Protein AF-A0A0I9TMF4-F1 (afdb_monomer)

Structure (mmCIF, N/CA/C/O backbone):
data_AF-A0A0I9TMF4-F1
#
_entry.id   AF-A0A0I9TMF4-F1
#
loop_
_atom_site.group_PDB
_atom_site.id
_atom_site.type_symbol
_atom_site.label_atom_id
_atom_site.label_alt_id
_atom_site.label_comp_id
_atom_site.label_asym_id
_atom_site.label_entity_id
_atom_site.label_seq_id
_atom_site.pdbx_PDB_ins_code
_atom_site.Cartn_x
_atom_site.Cartn_y
_atom_site.Cartn_z
_atom_site.occupancy
_atom_site.B_iso_or_equiv
_atom_site.auth_seq_id
_atom_site.auth_comp_id
_atom_site.auth_asym_id
_atom_site.auth_atom_id
_atom_site.pdbx_PDB_model_num
ATOM 1 N N . MET A 1 1 ? -27.390 5.092 19.739 1.00 63.34 1 MET A N 1
ATOM 2 C CA . MET A 1 1 ? -26.058 5.743 19.793 1.00 63.34 1 MET A CA 1
ATOM 3 C C . MET A 1 1 ? -24.896 4.751 19.693 1.00 63.34 1 MET A C 1
ATOM 5 O O . MET A 1 1 ? -24.137 4.888 18.749 1.00 63.34 1 MET A O 1
ATOM 9 N N . ARG A 1 2 ? -24.764 3.716 20.548 1.00 67.25 2 ARG A N 1
ATOM 10 C CA . ARG A 1 2 ? -23.672 2.713 20.406 1.00 67.25 2 ARG A CA 1
ATOM 11 C C . ARG A 1 2 ? -23.651 1.986 19.054 1.00 67.25 2 ARG A C 1
ATOM 13 O O . ARG A 1 2 ? -22.592 1.826 18.471 1.00 67.25 2 ARG A O 1
ATOM 20 N N . GLN A 1 3 ? -24.816 1.581 18.551 1.00 70.31 3 GLN A N 1
ATOM 21 C CA . GLN A 1 3 ? -24.927 0.809 17.306 1.00 70.31 3 GLN A CA 1
ATOM 22 C C . GLN A 1 3 ? -24.521 1.624 16.065 1.00 70.31 3 GLN A C 1
ATOM 24 O O . GLN A 1 3 ? -23.790 1.122 15.224 1.00 70.31 3 GLN A O 1
ATOM 29 N N . ALA A 1 4 ? -24.894 2.909 16.017 1.00 73.56 4 ALA A N 1
ATOM 30 C CA . ALA A 1 4 ? -24.447 3.839 14.976 1.00 73.56 4 ALA A CA 1
ATOM 31 C C . ALA A 1 4 ? -22.924 4.071 15.013 1.00 73.56 4 ALA A C 1
ATOM 33 O O . ALA A 1 4 ? -22.285 4.177 13.974 1.00 73.56 4 ALA A O 1
ATOM 34 N N . ARG A 1 5 ? -22.316 4.088 16.208 1.00 72.38 5 ARG A N 1
ATOM 35 C CA . ARG A 1 5 ? -20.859 4.212 16.352 1.00 72.38 5 ARG A CA 1
ATOM 36 C C . ARG A 1 5 ? -20.123 2.951 15.907 1.00 72.38 5 ARG A C 1
ATOM 38 O O . ARG A 1 5 ? -19.142 3.055 15.186 1.00 72.38 5 ARG A O 1
ATOM 45 N N . ALA A 1 6 ? -20.617 1.774 16.291 1.00 72.25 6 ALA A N 1
ATOM 46 C CA . ALA A 1 6 ? -20.061 0.501 15.838 1.00 72.25 6 ALA A CA 1
ATOM 47 C C . ALA A 1 6 ? -20.114 0.371 14.304 1.00 72.25 6 ALA A C 1
ATOM 49 O O . ALA A 1 6 ? -19.166 -0.116 13.697 1.00 72.25 6 ALA A O 1
ATOM 50 N N . GLN A 1 7 ? -21.188 0.866 13.677 1.00 75.06 7 GLN A N 1
ATOM 51 C CA . GLN A 1 7 ? -21.296 0.965 12.219 1.00 75.06 7 GLN A CA 1
ATOM 52 C C . GLN A 1 7 ? -20.276 1.943 11.620 1.00 75.06 7 GLN A C 1
ATOM 54 O O . GLN A 1 7 ? -19.648 1.602 10.624 1.00 75.06 7 GLN A O 1
ATOM 59 N N . GLY A 1 8 ? -20.062 3.109 12.242 1.00 75.88 8 GLY A N 1
ATOM 60 C CA . GLY A 1 8 ? -19.010 4.050 11.835 1.00 75.88 8 GLY A CA 1
ATOM 61 C C . GLY A 1 8 ? -17.612 3.423 11.884 1.00 75.88 8 GLY A C 1
ATOM 62 O O . GLY A 1 8 ? -16.880 3.462 10.901 1.00 75.88 8 GLY A O 1
ATOM 63 N N . PHE A 1 9 ? -17.274 2.732 12.977 1.00 78.31 9 PHE A N 1
ATOM 64 C CA . PHE A 1 9 ? -15.995 2.021 13.097 1.00 78.31 9 PHE A CA 1
ATOM 65 C C . PHE A 1 9 ? -15.810 0.931 12.040 1.00 78.31 9 PHE A C 1
ATOM 67 O O . PHE A 1 9 ? -14.770 0.890 11.391 1.00 78.31 9 PHE A O 1
ATOM 74 N N . ALA A 1 10 ? -16.818 0.081 11.830 1.00 81.44 10 ALA A N 1
ATOM 75 C CA . ALA A 1 10 ? -16.760 -0.950 10.795 1.00 81.44 10 ALA A CA 1
ATOM 76 C C . ALA A 1 10 ? -16.607 -0.347 9.385 1.00 81.44 10 ALA A C 1
ATOM 78 O O . ALA A 1 10 ? -15.854 -0.878 8.569 1.00 81.44 10 ALA A O 1
ATOM 79 N N . GLY A 1 11 ? -17.277 0.779 9.117 1.00 85.62 11 GLY A N 1
ATOM 80 C CA . GLY A 1 11 ? -17.119 1.538 7.877 1.00 85.62 11 GLY A CA 1
ATOM 81 C C . GLY A 1 11 ? -15.692 2.052 7.687 1.00 85.62 11 GLY A C 1
ATOM 82 O O . GLY A 1 11 ? -15.105 1.837 6.630 1.00 85.62 11 GLY A O 1
ATOM 83 N N . MET A 1 12 ? -15.098 2.635 8.730 1.00 88.75 12 MET A N 1
ATOM 84 C CA . MET A 1 12 ? -13.723 3.140 8.695 1.00 88.75 12 MET A CA 1
ATOM 85 C C . MET A 1 12 ? -12.697 2.020 8.464 1.00 88.75 12 MET A C 1
ATOM 87 O O . MET A 1 12 ? -11.790 2.184 7.652 1.00 88.75 12 MET A O 1
ATOM 91 N N . THR A 1 13 ? -12.851 0.852 9.102 1.00 89.69 13 THR A N 1
ATOM 92 C CA . THR A 1 13 ? -11.989 -0.311 8.819 1.00 89.69 13 THR A CA 1
ATOM 93 C C . THR A 1 13 ? -12.087 -0.723 7.349 1.00 89.69 13 THR A C 1
ATOM 95 O O . THR A 1 13 ? -11.061 -0.940 6.705 1.00 89.69 13 THR A O 1
ATOM 98 N N . ALA A 1 14 ? -13.298 -0.815 6.794 1.00 91.00 14 ALA A N 1
ATOM 99 C CA . ALA A 1 14 ? -13.480 -1.184 5.391 1.00 91.00 14 ALA A CA 1
ATOM 100 C C . ALA A 1 14 ? -12.827 -0.163 4.439 1.00 91.00 14 ALA A C 1
ATOM 102 O O . ALA A 1 14 ? -12.170 -0.562 3.475 1.00 91.00 14 ALA A O 1
ATOM 103 N N . GLN A 1 15 ? -12.944 1.135 4.743 1.00 93.19 15 GLN A N 1
ATOM 104 C CA . GLN A 1 15 ? -12.269 2.205 4.003 1.00 93.19 15 GLN A CA 1
ATOM 105 C C . GLN A 1 15 ? -10.739 2.058 4.068 1.00 93.19 15 GLN A C 1
ATOM 107 O O . GLN A 1 15 ? -10.096 2.088 3.023 1.00 93.19 15 GLN A O 1
ATOM 112 N N . LEU A 1 16 ? -10.150 1.789 5.242 1.00 94.12 16 LEU A N 1
ATOM 113 C CA . LEU A 1 16 ? -8.702 1.549 5.380 1.00 94.12 16 LEU A CA 1
ATOM 114 C C . LEU A 1 16 ? -8.216 0.359 4.550 1.00 94.12 16 LEU A C 1
ATOM 116 O O . LEU A 1 16 ? -7.200 0.443 3.862 1.00 94.12 16 LEU A O 1
ATOM 120 N N . VAL A 1 17 ? -8.927 -0.769 4.617 1.00 94.62 17 VAL A N 1
ATOM 121 C CA . VAL A 1 17 ? -8.581 -1.974 3.847 1.00 94.62 17 VAL A CA 1
ATOM 122 C C . VAL A 1 17 ? -8.607 -1.660 2.354 1.00 94.62 17 VAL A C 1
ATOM 124 O O . VAL A 1 17 ? -7.701 -2.055 1.613 1.00 94.62 17 VAL A O 1
ATOM 127 N N . HIS A 1 18 ? -9.622 -0.920 1.906 1.00 94.94 18 HIS A N 1
ATOM 128 C CA . HIS A 1 18 ? -9.721 -0.488 0.520 1.00 94.94 18 HIS A CA 1
ATOM 129 C C . HIS A 1 18 ? -8.571 0.452 0.130 1.00 94.94 18 HIS A C 1
ATOM 131 O O . HIS A 1 18 ? -7.941 0.245 -0.909 1.00 94.94 18 HIS A O 1
ATOM 137 N N . LEU A 1 19 ? -8.227 1.401 0.998 1.00 95.00 19 LEU A N 1
ATOM 138 C CA . LEU A 1 19 ? -7.154 2.368 0.804 1.00 95.00 19 LEU A CA 1
ATOM 139 C C . LEU A 1 19 ? -5.780 1.703 0.663 1.00 95.00 19 LEU A C 1
ATOM 141 O O . LEU A 1 19 ? -5.055 1.980 -0.294 1.00 95.00 19 LEU A O 1
ATOM 145 N N . ILE A 1 20 ? -5.451 0.746 1.537 1.00 95.25 20 ILE A N 1
ATOM 146 C CA . ILE A 1 20 ? -4.210 -0.043 1.445 1.00 95.25 20 ILE A CA 1
ATOM 147 C C . ILE A 1 20 ? -4.140 -0.786 0.102 1.00 95.25 20 ILE A C 1
ATOM 149 O O . ILE A 1 20 ? -3.095 -0.805 -0.559 1.00 95.25 20 ILE A O 1
ATOM 153 N N . ARG A 1 21 ? -5.254 -1.389 -0.335 1.00 94.62 21 ARG A N 1
ATOM 154 C CA . ARG A 1 21 ? -5.331 -2.121 -1.610 1.00 94.62 21 ARG A CA 1
ATOM 155 C C . ARG A 1 21 ? -5.179 -1.188 -2.817 1.00 94.62 21 ARG A C 1
ATOM 157 O O . ARG A 1 21 ? -4.469 -1.545 -3.763 1.00 94.62 21 ARG A O 1
ATOM 164 N N . LEU A 1 22 ? -5.777 0.002 -2.789 1.00 93.62 22 LEU A N 1
ATOM 165 C CA . LEU A 1 22 ? -5.620 1.013 -3.841 1.00 93.62 22 LEU A CA 1
ATOM 166 C C . LEU A 1 22 ? -4.182 1.536 -3.916 1.00 93.62 22 LEU A C 1
ATOM 168 O O . LEU A 1 22 ? -3.593 1.534 -4.997 1.00 93.62 22 LEU A O 1
ATOM 172 N N . ALA A 1 23 ? -3.573 1.882 -2.780 1.00 93.94 23 ALA A N 1
ATOM 173 C CA . ALA A 1 23 ? -2.180 2.324 -2.728 1.00 93.94 23 ALA A CA 1
ATOM 174 C C . ALA A 1 23 ? -1.218 1.239 -3.253 1.00 93.94 23 ALA A C 1
ATOM 176 O O . ALA A 1 23 ? -0.312 1.522 -4.042 1.00 93.94 23 ALA A O 1
ATOM 177 N N . SER A 1 24 ? -1.458 -0.031 -2.901 1.00 93.75 24 SER A N 1
ATOM 178 C CA . SER A 1 24 ? -0.716 -1.174 -3.453 1.00 93.75 24 SER A CA 1
ATOM 179 C C . SER A 1 24 ? -0.884 -1.291 -4.973 1.00 93.75 24 SER A C 1
ATOM 181 O O . SER A 1 24 ? 0.086 -1.534 -5.691 1.00 93.75 24 SER A O 1
ATOM 183 N N . THR A 1 25 ? -2.097 -1.070 -5.482 1.00 91.75 25 THR A N 1
ATOM 184 C CA . THR A 1 25 ? -2.405 -1.103 -6.920 1.00 91.75 25 THR A CA 1
ATOM 185 C C . THR A 1 25 ? -1.687 0.016 -7.676 1.00 91.75 25 THR A C 1
ATOM 187 O O . THR A 1 25 ? -1.050 -0.250 -8.698 1.00 91.75 25 THR A O 1
ATOM 190 N N . ALA A 1 26 ? -1.684 1.242 -7.145 1.00 91.06 26 ALA A N 1
ATOM 191 C CA . ALA A 1 26 ? -0.926 2.357 -7.711 1.00 91.06 26 ALA A CA 1
ATOM 192 C C . ALA A 1 26 ? 0.576 2.027 -7.806 1.00 91.06 26 ALA A C 1
ATOM 194 O O . ALA A 1 26 ? 1.188 2.180 -8.868 1.00 91.06 26 ALA A O 1
ATOM 195 N N . MET A 1 27 ? 1.160 1.475 -6.736 1.00 92.62 27 MET A N 1
ATOM 196 C CA . MET A 1 27 ? 2.564 1.050 -6.725 1.00 92.62 27 MET A CA 1
ATOM 197 C C . MET A 1 27 ? 2.845 -0.084 -7.724 1.00 92.62 27 MET A C 1
ATOM 199 O O . MET A 1 27 ? 3.894 -0.084 -8.374 1.00 92.62 27 MET A O 1
ATOM 203 N N . ARG A 1 28 ? 1.918 -1.036 -7.902 1.00 91.81 28 ARG A N 1
ATOM 204 C CA . ARG A 1 28 ? 2.023 -2.093 -8.926 1.00 91.81 28 ARG A CA 1
ATOM 205 C C . ARG A 1 28 ? 2.054 -1.512 -10.334 1.00 91.81 28 ARG A C 1
ATOM 207 O O . ARG A 1 28 ? 2.905 -1.920 -11.121 1.00 91.81 28 ARG A O 1
ATOM 214 N N . HIS A 1 29 ? 1.184 -0.553 -10.648 1.00 89.50 29 HIS A N 1
ATOM 215 C CA . HIS A 1 29 ? 1.186 0.098 -11.960 1.00 89.50 29 HIS A CA 1
ATOM 216 C C . HIS A 1 29 ? 2.483 0.872 -12.214 1.00 89.50 29 HIS A C 1
ATOM 218 O O . HIS A 1 29 ? 3.094 0.709 -13.272 1.00 89.50 29 HIS A O 1
ATOM 224 N N . ALA A 1 30 ? 2.952 1.640 -11.229 1.00 89.62 30 ALA A N 1
ATOM 225 C CA . ALA A 1 30 ? 4.220 2.360 -11.318 1.00 89.62 30 ALA A CA 1
ATOM 226 C C . ALA A 1 30 ? 5.414 1.410 -11.515 1.00 89.62 30 ALA A C 1
ATOM 228 O O . ALA A 1 30 ? 6.274 1.626 -12.368 1.00 89.62 30 ALA A O 1
ATOM 229 N N . THR A 1 31 ? 5.432 0.303 -10.775 1.00 90.31 31 THR A N 1
ATOM 230 C CA . THR A 1 31 ? 6.482 -0.715 -10.867 1.00 90.31 31 THR A CA 1
ATOM 231 C C . THR A 1 31 ? 6.443 -1.464 -12.203 1.00 90.31 31 THR A C 1
ATOM 233 O O . THR A 1 31 ? 7.485 -1.729 -12.798 1.00 90.31 31 THR A O 1
ATOM 236 N N . ALA A 1 32 ? 5.257 -1.763 -12.737 1.00 88.56 32 ALA A N 1
ATOM 237 C CA . ALA A 1 32 ? 5.120 -2.338 -14.074 1.00 88.56 32 ALA A CA 1
ATOM 238 C C . ALA A 1 32 ? 5.674 -1.394 -15.151 1.00 88.56 32 ALA A C 1
ATOM 240 O O . ALA A 1 32 ? 6.344 -1.849 -16.079 1.00 88.56 32 ALA A O 1
ATOM 241 N N . ALA A 1 33 ? 5.469 -0.081 -14.997 1.00 86.38 33 ALA A N 1
ATOM 242 C CA . ALA A 1 33 ? 6.033 0.910 -15.906 1.00 86.38 33 ALA A CA 1
ATOM 243 C C . ALA A 1 33 ? 7.570 0.931 -15.899 1.00 86.38 33 ALA A C 1
ATOM 245 O O . ALA A 1 33 ? 8.179 1.249 -16.921 1.00 86.38 33 ALA A O 1
ATOM 246 N N . LEU A 1 34 ? 8.196 0.554 -14.778 1.00 84.06 34 LEU A N 1
ATOM 247 C CA . LEU A 1 34 ? 9.649 0.421 -14.655 1.00 84.06 34 LEU A CA 1
ATOM 248 C C . LEU A 1 34 ? 10.199 -0.804 -15.405 1.00 84.06 34 LEU A C 1
ATOM 250 O O . LEU A 1 34 ? 11.332 -0.765 -15.886 1.00 84.06 34 LEU A O 1
ATOM 254 N N . PHE A 1 35 ? 9.422 -1.888 -15.488 1.00 84.19 35 PHE A N 1
ATOM 255 C CA . PHE A 1 35 ? 9.859 -3.161 -16.073 1.00 84.19 35 PHE A CA 1
ATOM 256 C C . PHE A 1 35 ? 9.505 -3.331 -17.548 1.00 84.19 35 PHE A C 1
ATOM 258 O O . PHE A 1 35 ? 10.221 -4.039 -18.259 1.00 84.19 35 PHE A O 1
ATOM 265 N N . ASN A 1 36 ? 8.418 -2.713 -18.006 1.00 74.75 36 ASN A N 1
ATOM 266 C CA . ASN A 1 36 ? 7.881 -2.950 -19.338 1.00 74.75 36 ASN A CA 1
ATOM 267 C C . ASN A 1 36 ? 8.234 -1.821 -20.311 1.00 74.75 36 ASN A C 1
ATOM 269 O O . ASN A 1 36 ? 8.121 -0.633 -19.999 1.00 74.75 36 ASN A O 1
ATOM 273 N N . ALA A 1 37 ? 8.591 -2.214 -21.537 1.00 64.12 37 ALA A N 1
ATOM 274 C CA . ALA A 1 37 ? 8.731 -1.283 -22.655 1.00 64.12 37 ALA A CA 1
ATOM 275 C C . ALA A 1 37 ? 7.401 -0.561 -22.944 1.00 64.12 3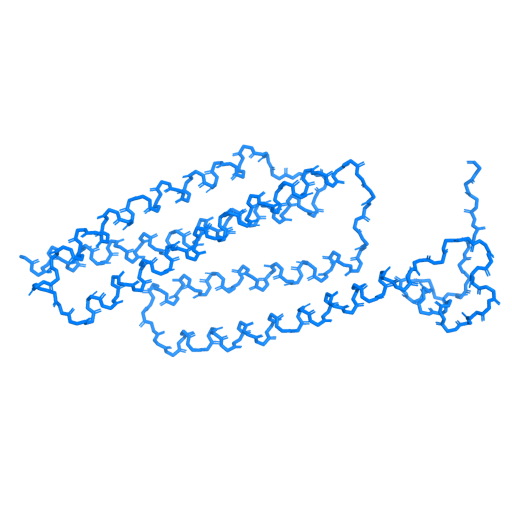7 ALA A C 1
ATOM 277 O O . ALA A 1 37 ? 7.396 0.640 -23.212 1.00 64.12 37 ALA A O 1
ATOM 278 N N . ASP A 1 38 ? 6.278 -1.264 -22.772 1.00 65.88 38 ASP A N 1
ATOM 279 C CA . ASP A 1 38 ? 4.925 -0.719 -22.866 1.00 65.88 38 ASP A CA 1
ATOM 280 C C . ASP A 1 38 ? 4.243 -0.770 -21.483 1.00 65.88 38 ASP A C 1
ATOM 282 O O . ASP A 1 38 ? 3.935 -1.856 -20.982 1.00 65.88 38 ASP A O 1
ATOM 286 N N . PRO A 1 39 ? 4.136 0.362 -20.771 1.00 66.69 39 PRO A N 1
ATOM 287 C CA . PRO A 1 39 ? 3.664 0.402 -19.399 1.00 66.69 39 PRO A CA 1
ATOM 288 C C . PRO A 1 39 ? 2.124 0.437 -19.384 1.00 66.69 39 PRO A C 1
ATOM 290 O O . PRO A 1 39 ? 1.497 0.711 -20.407 1.00 66.69 39 PRO A O 1
ATOM 293 N N . PRO A 1 40 ? 1.472 0.264 -18.223 1.00 65.06 40 PRO A N 1
ATOM 294 C CA . PRO A 1 40 ? 0.099 0.745 -18.087 1.00 65.06 40 PRO A CA 1
ATOM 295 C C . PRO A 1 40 ? 0.015 2.227 -18.497 1.00 65.06 40 PRO A C 1
ATOM 297 O O . PRO A 1 40 ? 0.949 2.997 -18.248 1.00 65.06 40 PRO A O 1
ATOM 300 N N . ALA A 1 41 ? -1.092 2.619 -19.138 1.00 68.31 41 ALA A N 1
ATOM 301 C CA . ALA A 1 41 ? -1.302 3.991 -19.592 1.00 68.31 41 ALA A CA 1
ATOM 302 C C . ALA A 1 41 ? -1.071 4.978 -18.436 1.00 68.31 41 ALA A C 1
ATOM 304 O O . ALA A 1 41 ? -1.493 4.718 -17.309 1.00 68.31 41 ALA A O 1
ATOM 305 N N . ALA A 1 42 ? -0.419 6.114 -18.704 1.00 72.38 42 ALA A N 1
ATOM 306 C CA . ALA A 1 42 ? -0.164 7.139 -17.684 1.00 72.38 42 ALA A CA 1
ATOM 307 C C . ALA A 1 42 ? -1.460 7.572 -16.969 1.00 72.38 42 ALA A C 1
ATOM 309 O O . ALA A 1 42 ? -1.460 7.792 -15.762 1.00 72.38 42 ALA A O 1
ATOM 310 N N . GLU A 1 43 ? -2.574 7.581 -17.702 1.00 77.25 43 GLU A N 1
ATOM 311 C CA . GLU A 1 43 ? -3.930 7.802 -17.192 1.00 77.25 43 GLU A CA 1
ATOM 312 C C . GLU A 1 43 ? -4.334 6.796 -16.103 1.00 77.25 43 GLU A C 1
ATOM 314 O O . GLU A 1 43 ? -4.932 7.189 -15.111 1.00 77.25 43 GLU A O 1
ATOM 319 N N . SER A 1 44 ? -3.948 5.520 -16.220 1.00 81.12 44 SER A N 1
ATOM 320 C CA . SER A 1 44 ? -4.240 4.488 -15.213 1.00 81.12 44 SER A CA 1
ATOM 321 C C . SER A 1 44 ? -3.480 4.713 -13.906 1.00 81.12 44 SER A C 1
ATOM 323 O O . SER A 1 44 ? -3.998 4.394 -12.839 1.00 81.12 44 SER A O 1
ATOM 325 N N . ILE A 1 45 ? -2.255 5.243 -13.974 1.00 80.81 45 ILE A N 1
ATOM 326 C CA . ILE A 1 45 ? -1.455 5.571 -12.784 1.00 80.81 45 ILE A CA 1
ATOM 327 C C . ILE A 1 45 ? -2.049 6.801 -12.092 1.00 80.81 45 ILE A C 1
ATOM 329 O O . ILE A 1 45 ? -2.225 6.792 -10.875 1.00 80.81 45 ILE A O 1
ATOM 333 N N . THR A 1 46 ? -2.402 7.830 -12.868 1.00 84.06 46 THR A N 1
ATOM 334 C CA . THR A 1 46 ? -3.064 9.038 -12.357 1.00 84.06 46 THR A CA 1
ATOM 335 C C . THR A 1 46 ? -4.410 8.710 -11.720 1.00 84.06 46 THR A C 1
ATOM 337 O O . THR A 1 46 ? -4.636 9.089 -10.576 1.00 84.06 46 THR A O 1
ATOM 340 N N . ALA A 1 47 ? -5.260 7.935 -12.398 1.00 87.56 47 ALA A N 1
ATOM 341 C CA . ALA A 1 47 ? -6.566 7.539 -11.878 1.00 87.56 47 ALA A CA 1
ATOM 342 C C . ALA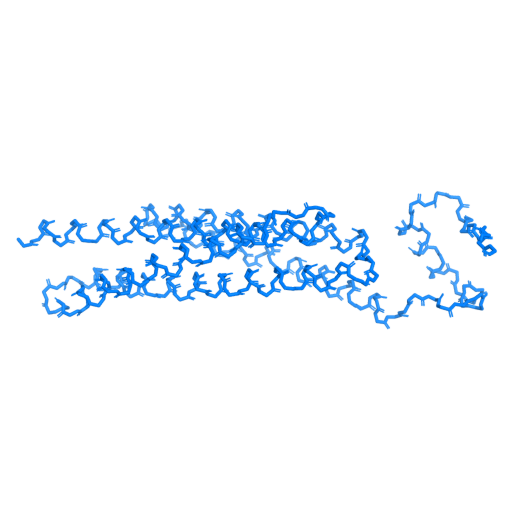 A 1 47 ? -6.451 6.739 -10.571 1.00 87.56 47 ALA A C 1
ATOM 344 O O . ALA A 1 47 ? -7.217 6.965 -9.638 1.00 87.56 47 ALA A O 1
ATOM 345 N N . ALA A 1 48 ? -5.467 5.837 -10.463 1.00 85.94 48 ALA A N 1
ATOM 346 C CA . ALA A 1 48 ? -5.222 5.107 -9.221 1.00 85.94 48 ALA A CA 1
ATOM 347 C C . ALA A 1 48 ? -4.801 6.041 -8.072 1.00 85.94 48 ALA A C 1
ATOM 349 O O . ALA A 1 48 ? -5.224 5.838 -6.938 1.00 85.94 48 ALA A O 1
ATOM 350 N N . TYR A 1 49 ? -3.997 7.071 -8.352 1.00 85.06 49 TYR A N 1
ATOM 351 C CA . TYR A 1 49 ? -3.610 8.067 -7.352 1.00 85.06 49 TYR A CA 1
ATOM 352 C C . TYR A 1 49 ? -4.784 8.954 -6.920 1.00 85.06 49 TYR A C 1
ATOM 354 O O . TYR A 1 49 ? -4.959 9.197 -5.730 1.00 85.06 49 TYR A O 1
ATOM 362 N N . GLU A 1 50 ? -5.601 9.416 -7.865 1.00 90.06 50 GLU A N 1
ATOM 363 C CA . GLU A 1 50 ? -6.801 10.206 -7.566 1.00 90.06 50 GLU A CA 1
ATOM 364 C C . GLU A 1 50 ? -7.794 9.403 -6.723 1.00 90.06 50 GLU A C 1
ATOM 366 O O . GLU A 1 50 ? -8.306 9.917 -5.732 1.00 90.06 50 GLU A O 1
ATOM 371 N N . ALA A 1 51 ? -7.990 8.119 -7.041 1.00 90.50 51 ALA A N 1
ATOM 372 C CA . ALA A 1 51 ? -8.827 7.226 -6.245 1.00 90.50 51 ALA A CA 1
ATOM 373 C C . ALA A 1 51 ? -8.307 7.054 -4.808 1.00 90.50 51 ALA A C 1
ATOM 375 O O . ALA A 1 51 ? -9.104 7.033 -3.873 1.00 90.50 51 ALA A O 1
ATOM 376 N N . VAL A 1 52 ? -6.982 6.962 -4.620 1.00 90.88 52 VAL A N 1
ATOM 377 C CA . VAL A 1 52 ? -6.373 6.990 -3.280 1.00 90.88 52 VAL A CA 1
ATOM 378 C C . VAL A 1 52 ? -6.707 8.313 -2.597 1.00 90.88 52 VAL A C 1
ATOM 380 O O . VAL A 1 52 ? -7.253 8.284 -1.506 1.00 90.88 52 VAL A O 1
ATOM 383 N N . SER A 1 53 ? -6.445 9.457 -3.235 1.00 91.31 53 SER A N 1
ATOM 384 C CA . SER A 1 53 ? -6.676 10.782 -2.639 1.00 91.31 53 SER A CA 1
ATOM 385 C C . SER A 1 53 ? -8.118 10.981 -2.170 1.00 91.31 53 SER A C 1
ATOM 387 O O . SER A 1 53 ? -8.325 11.382 -1.034 1.00 91.31 53 SER A O 1
ATOM 389 N N . VAL A 1 54 ? -9.106 10.647 -3.005 1.00 93.19 54 VAL A N 1
ATOM 390 C CA . VAL A 1 54 ? -10.529 10.807 -2.655 1.00 93.19 54 VAL A CA 1
ATOM 391 C C . VAL A 1 54 ? -10.895 9.967 -1.434 1.00 93.19 54 VAL A C 1
ATOM 393 O O . VAL A 1 54 ? -11.541 10.457 -0.513 1.00 93.19 54 VAL A O 1
ATOM 396 N N . LEU A 1 55 ? -10.462 8.706 -1.399 1.00 93.75 55 LEU A N 1
ATOM 397 C CA . LEU A 1 55 ? -10.782 7.819 -0.283 1.00 93.75 55 LEU A CA 1
ATOM 398 C C . LEU A 1 55 ? -10.115 8.262 1.024 1.00 93.75 55 LEU A C 1
ATOM 400 O O . LEU A 1 55 ? -10.660 8.023 2.101 1.00 93.75 55 LEU A O 1
ATOM 404 N N . ARG A 1 56 ? -8.943 8.894 0.933 1.00 93.94 56 ARG A N 1
ATOM 405 C CA . ARG A 1 56 ? -8.268 9.485 2.089 1.00 93.94 56 ARG A CA 1
ATOM 406 C C . ARG A 1 56 ? -9.041 10.662 2.649 1.00 93.94 56 ARG A C 1
ATOM 408 O O . ARG A 1 56 ? -9.297 10.667 3.845 1.00 93.94 56 ARG A O 1
ATOM 415 N N . ASP A 1 57 ? -9.482 11.586 1.798 1.00 93.75 57 ASP A N 1
ATOM 416 C CA . ASP A 1 57 ? -10.282 12.739 2.229 1.00 93.75 57 ASP A CA 1
ATOM 417 C C . ASP A 1 57 ? -11.539 12.269 2.991 1.00 93.75 57 ASP A C 1
ATOM 419 O O . ASP A 1 57 ? -11.831 12.736 4.092 1.00 93.75 57 ASP A O 1
ATOM 423 N N . GLU A 1 58 ? -12.234 11.252 2.466 1.00 92.56 58 GLU A N 1
ATOM 424 C CA . GLU A 1 58 ? -13.388 10.639 3.139 1.00 92.56 58 GLU A CA 1
ATOM 425 C C . GLU A 1 58 ? -13.031 10.006 4.493 1.00 92.56 58 GLU A C 1
ATOM 427 O O . GLU A 1 58 ? -13.822 10.042 5.443 1.00 92.56 58 GLU A O 1
ATOM 432 N N . LEU A 1 59 ? -11.859 9.379 4.585 1.00 93.62 59 LEU A N 1
ATOM 433 C CA . LEU A 1 59 ? -11.393 8.716 5.793 1.00 93.62 59 LEU A CA 1
ATOM 434 C C . LEU A 1 59 ? -10.948 9.719 6.859 1.00 93.62 59 LEU A C 1
ATOM 436 O O . LEU A 1 59 ? -11.262 9.526 8.035 1.00 93.62 59 LEU A O 1
ATOM 440 N N . GLU A 1 60 ? -10.264 10.788 6.463 1.00 93.50 60 GLU A N 1
ATOM 441 C CA . GLU A 1 60 ? -9.873 11.896 7.332 1.00 93.50 60 GLU A CA 1
ATOM 442 C C . GLU A 1 60 ? -11.107 12.589 7.920 1.00 93.50 60 GLU A C 1
ATOM 444 O O . GLU A 1 60 ? -11.178 12.777 9.140 1.00 93.50 60 GLU A O 1
ATOM 449 N N . ASP A 1 61 ? -12.124 12.867 7.099 1.00 92.38 61 ASP A N 1
ATOM 450 C CA . ASP A 1 61 ? -13.405 13.420 7.549 1.00 92.38 61 ASP A CA 1
ATOM 451 C C . ASP A 1 61 ? -14.095 12.492 8.559 1.00 92.38 61 ASP A C 1
ATOM 453 O O . ASP A 1 61 ? -14.545 12.919 9.632 1.00 92.38 61 ASP A O 1
ATOM 457 N N . HIS A 1 62 ? -14.144 11.190 8.265 1.00 90.62 62 HIS A N 1
ATOM 458 C CA . HIS A 1 62 ? -14.744 10.201 9.157 1.00 90.62 62 HIS A CA 1
ATOM 459 C C . HIS A 1 62 ? -13.974 10.092 10.486 1.00 90.62 62 HIS A C 1
ATOM 461 O O . HIS A 1 62 ? -14.577 10.077 11.568 1.00 90.62 62 HIS A O 1
ATOM 467 N N . ALA A 1 63 ? -12.642 10.076 10.432 1.00 90.88 63 ALA A N 1
ATOM 468 C CA . ALA A 1 63 ? -11.784 10.057 11.609 1.00 90.88 63 ALA A CA 1
ATOM 469 C C . ALA A 1 63 ? -11.965 11.327 12.454 1.00 90.88 63 ALA A C 1
ATOM 471 O O . ALA A 1 63 ? -12.089 11.231 13.678 1.00 90.88 63 ALA A O 1
ATOM 472 N N . ALA A 1 64 ? -12.063 12.504 11.829 1.00 91.06 64 ALA A N 1
ATOM 473 C CA . ALA A 1 64 ? -12.305 13.771 12.515 1.00 91.06 64 ALA A CA 1
ATOM 474 C C . ALA A 1 64 ? -13.630 13.755 13.294 1.00 91.06 64 ALA A C 1
ATOM 476 O O . ALA A 1 64 ? -13.668 14.160 14.462 1.00 91.06 64 ALA A O 1
ATOM 477 N N . VAL A 1 65 ? -14.699 13.213 12.701 1.00 89.56 65 VAL A N 1
ATOM 478 C CA . VAL A 1 65 ? -15.993 13.029 13.379 1.00 89.56 65 VAL A CA 1
ATOM 479 C C . VAL A 1 65 ? -15.853 12.110 14.596 1.00 89.56 65 VAL A C 1
ATOM 481 O O . VAL A 1 65 ? -16.309 12.459 15.690 1.00 89.56 65 VAL A O 1
ATOM 484 N N . LEU A 1 66 ? -15.195 10.955 14.453 1.00 86.00 66 LEU A N 1
ATOM 485 C CA . LEU A 1 66 ? -15.016 10.000 15.554 1.00 86.00 66 LEU A CA 1
ATOM 486 C C . LEU A 1 66 ? -14.152 10.569 16.692 1.00 86.00 66 LEU A C 1
ATOM 488 O O . LEU A 1 66 ? -14.482 10.385 17.868 1.00 86.00 66 LEU A O 1
ATOM 492 N N . LEU A 1 67 ? -13.093 11.314 16.364 1.00 87.38 67 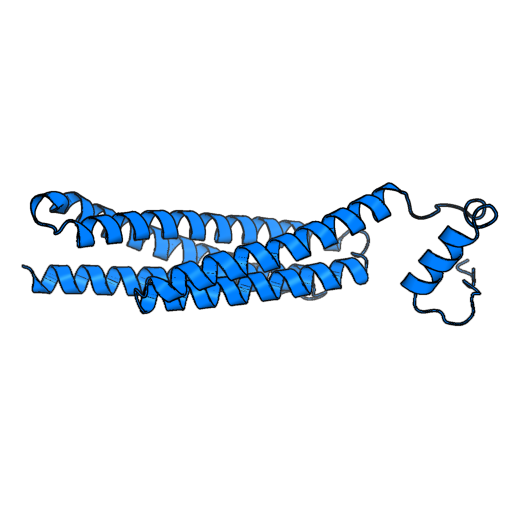LEU A N 1
ATOM 493 C CA . LEU A 1 67 ? -12.237 12.001 17.336 1.00 87.38 67 LEU A CA 1
ATOM 494 C C . LEU A 1 67 ? -12.963 13.156 18.040 1.00 87.38 67 LEU A C 1
ATOM 496 O O . LEU A 1 67 ? -12.750 13.381 19.234 1.00 87.38 67 LEU A O 1
ATOM 500 N N . GLY A 1 68 ? -13.857 13.866 17.349 1.00 86.62 68 GLY A N 1
ATOM 501 C CA . GLY A 1 68 ? -14.716 14.889 17.952 1.00 86.62 68 GLY A CA 1
ATOM 502 C C . GLY A 1 68 ? -15.640 14.321 19.035 1.00 86.62 68 GLY A C 1
ATOM 503 O O . GLY A 1 68 ? -15.910 14.974 20.043 1.00 86.62 68 GLY A O 1
ATOM 504 N N . LEU A 1 69 ? -16.049 13.058 18.888 1.00 84.94 69 LEU A N 1
ATOM 505 C CA . LEU A 1 69 ? -16.895 12.334 19.841 1.00 84.94 69 LEU A CA 1
ATOM 506 C C . LEU A 1 69 ? -16.119 11.677 20.999 1.00 84.94 69 LEU A C 1
ATOM 508 O O . LEU A 1 69 ? -16.723 10.959 21.798 1.00 84.94 69 LEU A O 1
ATOM 512 N N . ARG A 1 70 ? -14.812 11.952 21.149 1.00 72.81 70 ARG A N 1
ATOM 513 C CA . ARG A 1 70 ? -13.891 11.302 22.110 1.00 72.81 70 ARG A CA 1
ATOM 514 C C . ARG A 1 70 ? -14.388 11.171 23.550 1.00 72.81 70 ARG A C 1
ATOM 516 O O . ARG A 1 70 ? -14.051 10.198 24.210 1.00 72.81 70 ARG A O 1
ATOM 523 N N . VAL A 1 71 ? -15.196 12.111 24.047 1.00 73.81 71 VAL A N 1
ATOM 524 C CA . VAL A 1 71 ? -15.736 12.071 25.424 1.00 73.81 71 VAL A CA 1
ATOM 525 C C . VAL A 1 71 ? -16.696 10.886 25.627 1.00 73.81 71 VAL A C 1
ATOM 527 O O . VAL A 1 71 ? -16.919 10.449 26.751 1.00 73.81 71 VAL A O 1
ATOM 530 N N . GLN A 1 72 ? -17.263 10.350 24.544 1.00 70.44 72 GLN A N 1
ATOM 531 C CA . GLN A 1 72 ? -18.255 9.274 24.561 1.00 70.44 72 GLN A CA 1
ATOM 532 C C . GLN A 1 72 ? -17.709 7.925 24.060 1.00 70.44 72 GLN A C 1
ATOM 534 O O . GLN A 1 72 ? -18.481 6.959 23.980 1.00 70.44 72 GLN A O 1
ATOM 539 N N . SER A 1 73 ? -16.427 7.866 23.693 1.00 75.62 73 SER A N 1
ATOM 540 C CA . SER A 1 73 ? -15.778 6.706 23.072 1.00 75.62 73 SER A CA 1
ATOM 541 C C . SER A 1 73 ? -14.977 5.899 24.092 1.00 75.62 73 SER A C 1
ATOM 543 O O . SER A 1 73 ? -14.432 6.442 25.053 1.00 75.62 73 SER A O 1
ATOM 545 N N . GLY A 1 74 ? -14.897 4.584 23.887 1.00 81.81 74 GLY A N 1
ATOM 546 C CA . GLY A 1 74 ? -13.991 3.738 24.668 1.00 81.81 74 GLY A CA 1
ATOM 547 C C . GLY A 1 74 ? -12.519 4.023 24.337 1.00 81.81 74 GLY A C 1
ATOM 548 O O . GLY A 1 74 ? -12.201 4.481 23.243 1.00 81.81 74 GLY A O 1
ATOM 549 N N . VAL A 1 75 ? -11.594 3.700 25.249 1.00 84.25 75 VAL A N 1
ATOM 550 C CA . VAL A 1 75 ? -10.140 3.852 25.005 1.00 84.25 75 VAL A CA 1
ATOM 551 C C . VAL A 1 75 ? -9.696 3.075 23.760 1.00 84.25 75 VAL A C 1
ATOM 553 O O . VAL A 1 75 ? -8.943 3.594 22.943 1.00 84.25 75 VAL A O 1
ATOM 556 N N . LEU A 1 76 ? -10.199 1.849 23.590 1.00 81.75 76 LEU A N 1
ATOM 557 C CA . LEU A 1 76 ? -9.874 1.003 22.440 1.00 81.75 76 LEU A CA 1
ATOM 558 C C . LEU A 1 76 ? -10.376 1.601 21.116 1.00 81.75 76 LEU A C 1
ATOM 560 O O . LEU A 1 76 ? -9.657 1.577 20.124 1.00 81.75 76 LEU A O 1
ATOM 564 N N . GLU A 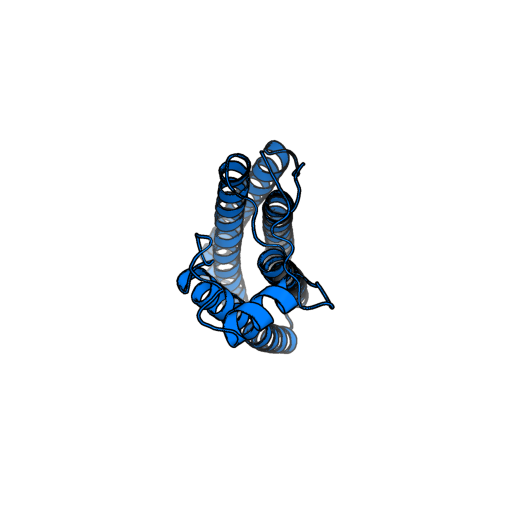1 77 ? -11.582 2.174 21.124 1.00 82.06 77 GLU A N 1
ATOM 565 C CA . GLU A 1 77 ? -12.168 2.875 19.974 1.00 82.06 77 GLU A CA 1
ATOM 566 C C . GLU A 1 77 ? -11.290 4.069 19.564 1.00 82.06 77 GLU A C 1
ATOM 568 O O . GLU A 1 77 ? -10.954 4.220 18.393 1.00 82.06 77 GLU A O 1
ATOM 573 N N . LEU A 1 78 ? -10.838 4.874 20.531 1.00 84.56 78 LEU A N 1
ATOM 574 C CA . LEU A 1 78 ? -9.953 6.011 20.268 1.00 84.56 78 LEU A CA 1
ATOM 575 C C . LEU A 1 78 ? -8.602 5.576 19.680 1.00 84.56 78 LEU A C 1
ATOM 577 O O . LEU A 1 78 ? -8.132 6.172 18.714 1.00 84.56 78 LEU A O 1
ATOM 581 N N . LEU A 1 79 ? -7.985 4.531 20.240 1.00 85.50 79 LEU A N 1
ATOM 582 C CA . LEU A 1 79 ? -6.724 3.992 19.726 1.00 85.50 79 LEU A CA 1
ATOM 583 C C . LEU A 1 79 ? -6.875 3.444 18.302 1.00 85.50 79 LEU A C 1
ATOM 585 O O . LEU A 1 79 ? -5.984 3.652 17.484 1.00 85.50 79 LEU A O 1
ATOM 589 N N . ALA A 1 80 ? -8.001 2.797 17.989 1.00 84.62 80 ALA A N 1
ATOM 590 C CA . ALA A 1 80 ? -8.291 2.313 16.643 1.00 84.62 80 ALA A CA 1
ATOM 591 C C . ALA A 1 80 ? -8.438 3.468 15.637 1.00 84.62 80 ALA A C 1
ATOM 593 O O . ALA A 1 80 ? -7.874 3.398 14.549 1.00 84.62 80 ALA A O 1
ATOM 594 N N . THR A 1 81 ? -9.123 4.558 16.004 1.00 89.19 81 THR A N 1
ATOM 595 C CA . THR A 1 81 ? -9.210 5.759 15.152 1.00 89.19 81 THR A CA 1
ATOM 596 C C . THR A 1 81 ? -7.848 6.420 14.950 1.00 89.19 81 THR A C 1
ATOM 598 O O . THR A 1 81 ? -7.523 6.822 13.841 1.00 89.19 81 THR A O 1
ATOM 601 N N . ILE A 1 82 ? -7.012 6.502 15.985 1.00 89.94 82 ILE A N 1
ATOM 602 C CA . ILE A 1 82 ? -5.651 7.047 15.848 1.00 89.94 82 ILE A CA 1
ATOM 603 C C . ILE A 1 82 ? -4.799 6.155 14.934 1.00 89.94 82 ILE A C 1
ATOM 605 O O . ILE A 1 82 ? -4.095 6.658 14.061 1.00 89.94 82 ILE A O 1
ATOM 609 N N . ALA A 1 83 ? -4.888 4.833 15.093 1.00 88.62 83 ALA A N 1
ATOM 610 C CA . ALA A 1 83 ? -4.208 3.890 14.211 1.00 88.62 83 ALA A CA 1
ATOM 611 C C . ALA A 1 83 ? -4.670 4.039 12.752 1.00 88.62 83 ALA A C 1
ATOM 613 O O . ALA A 1 83 ? -3.831 4.005 11.856 1.00 88.62 83 ALA A O 1
ATOM 614 N N . ALA A 1 84 ? -5.967 4.269 12.517 1.00 90.94 84 ALA A N 1
ATOM 615 C CA . ALA A 1 84 ? -6.513 4.548 11.190 1.00 90.94 84 ALA A CA 1
ATOM 616 C C . ALA A 1 84 ? -5.843 5.764 10.533 1.00 90.94 84 ALA A C 1
ATOM 618 O O . ALA A 1 84 ? -5.373 5.660 9.406 1.00 90.94 84 ALA A O 1
ATOM 619 N N . VAL A 1 85 ? -5.721 6.877 11.264 1.00 92.69 85 VAL A N 1
ATOM 620 C CA . VAL A 1 85 ? -5.056 8.102 10.779 1.00 92.69 85 VAL A CA 1
ATOM 621 C C . VAL A 1 85 ? -3.577 7.858 10.460 1.00 92.69 85 VAL A C 1
ATOM 623 O O . VAL A 1 85 ? -3.054 8.372 9.476 1.00 92.69 85 VAL A O 1
ATOM 626 N N . HIS A 1 86 ? -2.880 7.047 11.259 1.00 91.88 86 HIS A N 1
ATOM 627 C CA . HIS A 1 86 ? -1.493 6.689 10.952 1.00 91.88 86 HIS A CA 1
ATOM 628 C C . HIS A 1 86 ? -1.370 5.820 9.698 1.00 91.88 86 HIS A C 1
ATOM 630 O O . HIS A 1 86 ? -0.466 6.033 8.894 1.00 91.88 86 HIS A O 1
ATOM 636 N N . ILE A 1 87 ? -2.266 4.847 9.528 1.00 91.56 87 ILE A N 1
ATOM 637 C CA . ILE A 1 87 ? -2.296 3.997 8.335 1.00 91.56 87 ILE A CA 1
ATOM 638 C C . ILE A 1 87 ? -2.599 4.845 7.096 1.00 91.56 87 ILE A C 1
ATOM 640 O O . ILE A 1 87 ? -1.930 4.666 6.082 1.00 91.56 87 ILE A O 1
ATOM 644 N N . ASP A 1 88 ? -3.536 5.791 7.185 1.00 94.50 88 ASP A N 1
ATOM 645 C CA . ASP A 1 88 ? -3.843 6.741 6.113 1.00 94.50 88 ASP A CA 1
ATOM 646 C C . ASP A 1 88 ? -2.592 7.487 5.626 1.00 94.50 88 ASP A C 1
ATOM 648 O O . ASP A 1 88 ? -2.228 7.395 4.450 1.00 94.50 88 ASP A O 1
ATOM 652 N N . ALA A 1 89 ? -1.859 8.114 6.548 1.00 92.38 89 ALA A N 1
ATOM 653 C CA . ALA A 1 89 ? -0.634 8.841 6.228 1.00 92.38 89 ALA A CA 1
ATOM 654 C C . ALA A 1 89 ? 0.445 7.942 5.588 1.00 92.38 89 ALA A C 1
ATOM 656 O O . ALA A 1 89 ? 1.167 8.359 4.679 1.00 92.38 89 ALA A O 1
ATOM 657 N N . GLU A 1 90 ? 0.561 6.681 6.014 1.00 92.00 90 GLU A N 1
ATOM 658 C CA . GLU A 1 90 ? 1.477 5.728 5.374 1.00 92.00 90 GLU A CA 1
ATOM 659 C C . GLU A 1 90 ? 1.009 5.344 3.960 1.00 92.00 90 GLU A C 1
ATOM 661 O O . GLU A 1 90 ? 1.826 5.212 3.044 1.00 92.00 90 GLU A O 1
ATOM 666 N N . THR A 1 91 ? -0.300 5.213 3.729 1.00 92.88 91 THR A N 1
ATOM 667 C CA . THR A 1 91 ? -0.827 4.953 2.380 1.00 92.88 91 THR A CA 1
ATOM 668 C C . THR A 1 91 ? -0.672 6.145 1.439 1.00 92.88 91 THR A C 1
ATOM 670 O O . THR A 1 91 ? -0.368 5.935 0.262 1.00 92.88 91 THR A O 1
ATOM 673 N N . GLU A 1 92 ? -0.766 7.382 1.941 1.00 91.56 92 GLU A N 1
ATOM 674 C CA . GLU A 1 92 ? -0.404 8.588 1.188 1.00 91.56 92 GLU A CA 1
ATOM 675 C C . GLU A 1 92 ? 1.010 8.483 0.650 1.00 91.56 92 GLU A C 1
ATOM 677 O O . GLU A 1 92 ? 1.267 8.673 -0.541 1.00 91.56 92 GLU A O 1
ATOM 682 N N . ARG A 1 93 ? 1.932 8.156 1.553 1.00 92.12 93 ARG A N 1
ATOM 683 C CA . ARG A 1 93 ? 3.345 8.057 1.242 1.00 92.12 93 ARG A CA 1
ATOM 684 C C . ARG A 1 93 ? 3.595 6.984 0.188 1.00 92.12 93 ARG A C 1
ATOM 686 O O . ARG A 1 93 ? 4.378 7.217 -0.729 1.00 92.12 93 ARG A O 1
ATOM 693 N N . ILE A 1 94 ? 2.908 5.841 0.258 1.00 91.81 94 ILE A N 1
ATOM 694 C CA . ILE A 1 94 ? 2.956 4.814 -0.798 1.00 91.81 94 ILE A CA 1
ATOM 695 C C . ILE A 1 94 ? 2.448 5.381 -2.132 1.00 91.81 94 ILE A C 1
ATOM 697 O O . ILE A 1 94 ? 3.083 5.158 -3.164 1.00 91.81 94 ILE A O 1
ATOM 701 N N . GLY A 1 95 ? 1.345 6.132 -2.131 1.00 89.75 95 GLY A N 1
ATOM 702 C CA . GLY A 1 95 ? 0.803 6.781 -3.328 1.00 89.75 95 GLY A CA 1
ATOM 703 C C . GLY A 1 95 ? 1.757 7.812 -3.946 1.00 89.75 95 GLY A C 1
ATOM 704 O O . GLY A 1 95 ? 1.965 7.812 -5.161 1.00 89.75 95 GLY A O 1
ATOM 705 N N . GLN A 1 96 ? 2.389 8.653 -3.126 1.00 90.19 96 GLN A N 1
ATOM 706 C CA . GLN A 1 96 ? 3.405 9.618 -3.560 1.00 90.19 96 GLN A CA 1
ATOM 707 C C . GLN A 1 96 ? 4.634 8.907 -4.145 1.00 90.19 96 GLN A C 1
ATOM 709 O O . GLN A 1 96 ? 5.055 9.221 -5.258 1.00 90.19 96 GLN A O 1
ATOM 714 N N . LEU A 1 97 ? 5.145 7.875 -3.466 1.00 91.19 97 LEU A N 1
ATOM 715 C CA . LEU A 1 97 ? 6.247 7.053 -3.973 1.00 91.19 97 LEU A CA 1
ATOM 716 C C . LEU A 1 97 ? 5.890 6.369 -5.301 1.00 91.19 97 LEU A C 1
ATOM 718 O O . LEU A 1 97 ? 6.737 6.264 -6.184 1.00 91.19 97 LEU A O 1
ATOM 722 N N . ALA A 1 98 ? 4.644 5.922 -5.483 1.00 90.12 98 ALA A N 1
ATOM 723 C CA . ALA A 1 98 ? 4.203 5.342 -6.750 1.00 90.12 98 ALA A CA 1
ATOM 724 C C . ALA A 1 98 ? 4.289 6.364 -7.898 1.00 90.12 98 ALA A C 1
ATOM 726 O O . ALA A 1 98 ? 4.759 6.025 -8.986 1.00 90.12 98 ALA A O 1
ATOM 727 N N . ARG A 1 99 ? 3.909 7.627 -7.658 1.00 88.44 99 ARG A N 1
ATOM 728 C CA . ARG A 1 99 ? 4.083 8.712 -8.640 1.00 88.44 99 ARG A CA 1
ATOM 729 C C . ARG A 1 99 ? 5.554 8.935 -8.976 1.00 88.44 99 ARG A C 1
ATOM 731 O O . ARG A 1 99 ? 5.903 8.968 -10.153 1.00 88.44 99 ARG A O 1
ATOM 738 N N . GLU A 1 100 ? 6.420 9.004 -7.967 1.00 90.44 100 GLU A N 1
ATOM 739 C CA . GLU A 1 100 ? 7.865 9.157 -8.175 1.00 90.44 100 GLU A CA 1
ATOM 740 C C . GLU A 1 100 ? 8.455 8.003 -9.001 1.00 90.44 100 GLU A C 1
ATOM 742 O O . GLU A 1 100 ? 9.218 8.226 -9.942 1.00 90.44 100 GLU A O 1
ATOM 747 N N . VAL A 1 101 ? 8.070 6.756 -8.709 1.00 89.62 101 VAL A N 1
ATOM 748 C CA . VAL A 1 101 ? 8.509 5.575 -9.471 1.00 89.62 101 VAL A CA 1
ATOM 749 C C . VAL A 1 101 ? 8.032 5.645 -10.924 1.00 89.62 101 VAL A C 1
ATOM 751 O O . VAL A 1 101 ? 8.809 5.352 -11.836 1.00 89.62 101 VAL A O 1
ATOM 754 N N . ALA A 1 102 ? 6.788 6.064 -11.164 1.00 87.62 102 ALA A N 1
ATOM 755 C CA . ALA A 1 102 ? 6.260 6.249 -12.512 1.00 87.62 102 ALA A CA 1
ATOM 756 C C . ALA A 1 102 ? 7.018 7.346 -13.283 1.00 87.62 102 ALA A C 1
ATOM 758 O O . ALA A 1 102 ? 7.327 7.176 -14.465 1.00 87.62 102 ALA A O 1
ATOM 759 N N . ASP A 1 103 ? 7.386 8.441 -12.621 1.00 86.88 103 ASP A N 1
ATOM 760 C CA . ASP A 1 103 ? 8.173 9.529 -13.210 1.00 86.88 103 ASP A CA 1
ATOM 761 C C . ASP A 1 103 ? 9.593 9.088 -13.567 1.00 86.88 103 ASP A C 1
ATOM 763 O O . ASP A 1 103 ? 10.083 9.375 -14.668 1.00 86.88 103 ASP A O 1
ATOM 767 N N . ILE A 1 104 ? 10.232 8.313 -12.687 1.00 86.75 104 ILE A N 1
ATOM 768 C CA . ILE A 1 104 ? 11.524 7.674 -12.957 1.00 86.75 104 ILE A CA 1
ATOM 769 C C . ILE A 1 104 ? 11.412 6.751 -14.173 1.00 86.75 104 ILE A C 1
ATOM 771 O O . ILE A 1 104 ? 12.267 6.801 -15.062 1.00 86.75 104 ILE A O 1
ATOM 775 N N . ALA A 1 105 ? 10.362 5.929 -14.241 1.00 84.50 105 ALA A N 1
ATOM 776 C CA . ALA A 1 105 ? 10.124 5.020 -15.355 1.00 84.50 105 ALA A CA 1
ATOM 777 C C . ALA A 1 105 ? 9.938 5.771 -16.685 1.00 84.50 105 ALA A C 1
ATOM 779 O O . ALA A 1 105 ? 10.544 5.390 -17.688 1.00 84.50 105 ALA A O 1
ATOM 780 N N . ARG A 1 106 ? 9.170 6.871 -16.699 1.00 82.19 106 ARG A N 1
ATOM 781 C CA . ARG A 1 106 ? 8.999 7.730 -17.886 1.00 82.19 106 ARG A CA 1
ATOM 782 C C . ARG A 1 106 ? 10.314 8.356 -18.331 1.00 82.19 106 ARG A C 1
ATOM 784 O O . ARG A 1 106 ? 10.666 8.259 -19.502 1.00 82.19 106 ARG A O 1
ATOM 791 N N . THR A 1 107 ? 11.055 8.947 -17.398 1.00 83.00 107 THR A N 1
ATOM 792 C CA . THR A 1 107 ? 12.327 9.629 -17.685 1.00 83.00 107 THR A CA 1
ATOM 793 C C . THR A 1 107 ? 13.365 8.656 -18.244 1.00 83.00 107 THR A C 1
ATOM 795 O O . THR A 1 107 ? 14.073 8.968 -19.201 1.00 83.00 107 THR A O 1
ATOM 798 N N . ARG A 1 108 ? 13.425 7.431 -17.703 1.00 77.88 108 ARG A N 1
ATOM 799 C CA . ARG A 1 108 ? 14.382 6.406 -18.140 1.00 77.88 108 ARG A CA 1
ATOM 800 C C . ARG A 1 108 ? 14.182 5.910 -19.562 1.00 77.88 108 ARG A C 1
ATOM 802 O O . ARG A 1 108 ? 15.154 5.443 -20.143 1.00 77.88 108 ARG A O 1
ATOM 809 N N . ARG A 1 109 ? 12.983 6.019 -20.141 1.00 72.38 109 ARG A N 1
ATOM 810 C CA . ARG A 1 109 ? 12.722 5.571 -21.523 1.00 72.38 109 ARG A CA 1
ATOM 811 C C . ARG A 1 109 ? 13.620 6.244 -22.556 1.00 72.38 109 ARG A C 1
ATOM 813 O O . ARG A 1 109 ? 13.849 5.667 -23.611 1.00 72.38 109 ARG A O 1
ATOM 820 N N . GLY A 1 110 ? 14.138 7.433 -22.250 1.00 64.94 110 GLY A N 1
ATOM 821 C CA . GLY A 1 110 ? 15.085 8.131 -23.114 1.00 64.94 110 GLY A CA 1
ATOM 822 C C . GLY A 1 110 ? 16.551 7.711 -22.949 1.00 64.94 110 GLY A C 1
ATOM 823 O O . GLY A 1 110 ? 17.366 8.118 -23.772 1.00 64.94 110 GLY A O 1
ATOM 824 N N . TRP A 1 111 ? 16.924 6.961 -21.902 1.00 62.31 111 TRP A N 1
ATOM 825 C CA . TRP A 1 111 ? 18.320 6.724 -21.484 1.00 62.31 111 TRP A CA 1
ATOM 826 C C . TRP A 1 111 ? 18.679 5.223 -21.404 1.00 62.31 111 TRP A C 1
ATOM 828 O O . TRP A 1 111 ? 17.856 4.346 -21.648 1.00 62.31 111 TRP A O 1
ATOM 838 N N . ALA A 1 112 ? 19.944 4.920 -21.075 1.00 59.03 112 ALA A N 1
ATOM 839 C CA . ALA A 1 112 ? 20.491 3.560 -21.022 1.00 59.03 112 ALA A CA 1
ATOM 840 C C . ALA A 1 112 ? 19.674 2.586 -20.141 1.00 59.03 112 ALA A C 1
ATOM 842 O O . ALA A 1 112 ? 19.243 2.924 -19.035 1.00 59.03 112 ALA A O 1
ATOM 843 N N . SER A 1 113 ? 19.526 1.345 -20.619 1.00 68.25 113 SER A N 1
ATOM 844 C CA . SER A 1 113 ? 18.747 0.288 -19.966 1.00 68.25 113 SER A CA 1
ATOM 845 C C . SER A 1 113 ? 19.320 -0.125 -18.608 1.00 68.25 113 SER A C 1
ATOM 847 O O . SER A 1 113 ? 20.533 -0.289 -18.454 1.00 68.25 113 SER A O 1
ATOM 849 N N . ILE A 1 114 ? 18.435 -0.388 -17.644 1.00 74.19 114 ILE A N 1
ATOM 850 C CA . ILE A 1 114 ? 18.775 -0.999 -16.351 1.00 74.19 114 ILE A CA 1
ATOM 851 C C . ILE A 1 114 ? 19.429 -2.363 -16.600 1.00 74.19 114 ILE A C 1
ATOM 853 O O . ILE A 1 114 ? 18.950 -3.135 -17.430 1.00 74.19 114 ILE A O 1
ATOM 857 N N . SER A 1 115 ? 20.511 -2.680 -15.886 1.00 79.31 115 SER A N 1
ATOM 858 C CA . SER A 1 115 ? 21.138 -3.996 -16.013 1.00 79.31 115 SER A CA 1
ATOM 859 C C . SER A 1 115 ? 20.169 -5.104 -15.573 1.00 79.31 115 SER A C 1
ATOM 861 O O . SER A 1 115 ? 19.479 -4.977 -14.559 1.00 79.31 115 SER A O 1
ATOM 863 N N . ALA A 1 116 ? 20.132 -6.211 -16.323 1.00 80.38 116 ALA A N 1
ATOM 864 C CA . ALA A 1 116 ? 19.266 -7.355 -16.019 1.00 80.38 116 ALA A CA 1
ATOM 865 C C . ALA A 1 116 ? 19.396 -7.873 -14.568 1.00 80.38 116 ALA A C 1
ATOM 867 O O . ALA A 1 116 ? 18.369 -8.165 -13.956 1.00 80.38 116 ALA A O 1
ATOM 868 N N . PRO A 1 117 ? 20.599 -7.920 -13.961 1.00 81.75 117 PRO A N 1
ATOM 869 C CA . PRO A 1 117 ? 20.721 -8.383 -12.584 1.00 81.75 117 PRO A CA 1
ATOM 870 C C . PRO A 1 117 ? 20.105 -7.422 -11.548 1.00 81.75 117 PRO A C 1
ATOM 872 O O . PRO A 1 117 ? 19.543 -7.869 -10.551 1.00 81.75 117 PRO A O 1
ATOM 875 N N . LEU A 1 118 ? 20.132 -6.105 -11.798 1.00 82.56 118 LEU A N 1
ATOM 876 C CA . LEU A 1 118 ? 19.452 -5.121 -10.948 1.00 82.56 118 LEU A CA 1
ATOM 877 C C . LEU A 1 118 ? 17.926 -5.190 -11.115 1.00 82.56 118 LEU A C 1
ATOM 879 O O . LEU A 1 118 ? 17.197 -5.043 -10.138 1.00 82.56 118 LEU A O 1
ATOM 883 N N . LEU A 1 119 ? 17.440 -5.453 -12.333 1.00 83.31 119 LEU A N 1
ATOM 884 C CA . LEU A 1 119 ? 16.015 -5.699 -12.578 1.00 83.31 119 LEU A CA 1
ATOM 885 C C . LEU A 1 119 ? 15.495 -6.918 -11.807 1.00 83.31 119 LEU A C 1
ATOM 887 O O . LEU A 1 119 ? 14.374 -6.868 -11.311 1.00 83.31 119 LEU A O 1
ATOM 891 N N . GLY A 1 120 ? 16.304 -7.976 -11.675 1.00 86.69 120 GLY A N 1
ATOM 892 C CA . GLY A 1 120 ? 15.974 -9.145 -10.851 1.00 86.69 120 GLY A CA 1
ATOM 893 C C . GLY A 1 120 ? 15.725 -8.768 -9.389 1.00 86.69 120 GLY A C 1
ATOM 894 O O . GLY A 1 120 ? 14.640 -9.013 -8.872 1.00 86.69 120 GLY A O 1
ATOM 895 N N . VAL A 1 121 ? 16.672 -8.056 -8.769 1.00 88.06 121 VAL A N 1
ATOM 896 C CA . VAL A 1 121 ? 16.545 -7.597 -7.371 1.00 88.06 121 VAL A CA 1
ATOM 897 C C . VAL A 1 121 ? 15.334 -6.680 -7.174 1.00 88.06 121 VAL A C 1
ATOM 899 O O . VAL A 1 121 ? 14.627 -6.791 -6.176 1.00 88.06 121 VAL A O 1
ATOM 902 N N . LEU A 1 122 ? 15.077 -5.765 -8.115 1.00 86.88 122 LEU A N 1
ATOM 903 C CA . LEU A 1 122 ? 13.916 -4.872 -8.040 1.00 86.88 122 LEU A CA 1
ATOM 904 C C . LEU A 1 122 ? 12.592 -5.634 -8.163 1.00 86.88 122 LEU A C 1
ATOM 906 O O . LEU A 1 122 ? 11.612 -5.246 -7.529 1.00 86.88 122 LEU A O 1
ATOM 910 N N . ARG A 1 123 ? 12.552 -6.706 -8.963 1.00 89.88 123 ARG A N 1
ATOM 911 C CA . ARG A 1 123 ? 11.364 -7.550 -9.107 1.00 89.88 123 ARG A CA 1
ATOM 912 C C . ARG A 1 123 ? 11.068 -8.294 -7.809 1.00 89.88 123 ARG A C 1
ATOM 914 O O . ARG A 1 123 ? 9.960 -8.159 -7.297 1.00 89.88 123 ARG A O 1
ATOM 921 N N . GLU A 1 124 ? 12.064 -8.961 -7.235 1.00 90.19 124 GLU A N 1
ATOM 922 C CA . GLU A 1 124 ? 11.926 -9.654 -5.946 1.00 90.19 124 GLU A CA 1
ATOM 923 C C . GLU A 1 124 ? 11.482 -8.686 -4.836 1.00 90.19 124 GLU A C 1
ATOM 925 O O . GLU A 1 124 ? 10.522 -8.958 -4.113 1.00 90.19 124 GLU A O 1
ATOM 930 N N . LEU A 1 125 ? 12.093 -7.493 -4.774 1.00 91.00 125 LEU A N 1
ATOM 931 C CA . LEU A 1 125 ? 11.703 -6.448 -3.825 1.00 91.00 125 LEU A CA 1
ATOM 932 C C . LEU A 1 125 ? 10.239 -6.035 -4.010 1.00 91.00 125 LEU A C 1
ATOM 934 O O . LEU A 1 125 ? 9.505 -5.912 -3.031 1.00 91.00 125 LEU A O 1
ATOM 938 N N . SER A 1 126 ? 9.803 -5.828 -5.255 1.00 92.12 126 SER A N 1
ATOM 939 C CA . SER A 1 126 ? 8.425 -5.425 -5.537 1.00 92.12 126 SER A CA 1
ATOM 940 C C . SER A 1 126 ? 7.408 -6.475 -5.091 1.00 92.12 126 SER A C 1
ATOM 942 O O . SER A 1 126 ? 6.392 -6.130 -4.491 1.00 92.12 126 SER A O 1
ATOM 944 N N . GLU A 1 127 ? 7.706 -7.758 -5.290 1.00 91.38 127 GLU A N 1
ATOM 945 C CA . GLU A 1 127 ? 6.855 -8.862 -4.843 1.00 91.38 127 GLU A CA 1
ATOM 946 C C . GLU A 1 127 ? 6.725 -8.874 -3.316 1.00 91.38 127 GLU A C 1
ATOM 948 O O . GLU A 1 127 ? 5.611 -8.953 -2.792 1.00 91.38 127 GLU A O 1
ATOM 953 N N . VAL A 1 128 ? 7.838 -8.685 -2.595 1.00 92.06 128 VAL A N 1
ATOM 954 C CA . VAL A 1 128 ? 7.842 -8.553 -1.129 1.00 92.06 128 VAL A CA 1
ATOM 955 C C . VAL A 1 128 ? 6.965 -7.384 -0.682 1.00 92.06 128 VAL A C 1
ATOM 957 O O . VAL A 1 128 ? 6.155 -7.551 0.235 1.00 92.06 128 VAL A O 1
ATOM 960 N N . CYS A 1 129 ? 7.096 -6.216 -1.318 1.00 91.44 129 CYS A N 1
ATOM 961 C CA . CYS A 1 129 ? 6.278 -5.041 -1.016 1.00 91.44 129 CYS A CA 1
ATOM 962 C 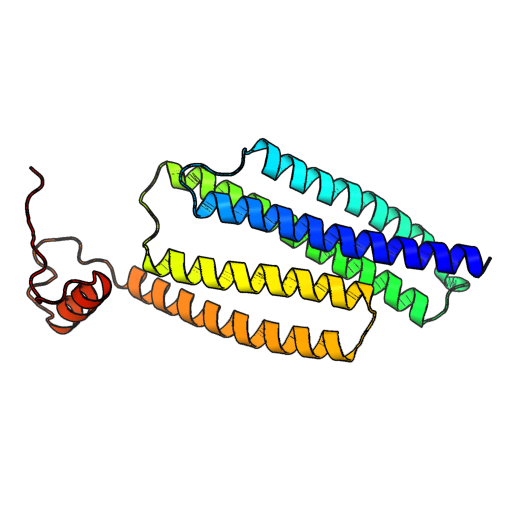C . CYS A 1 129 ? 4.788 -5.346 -1.169 1.00 91.44 129 CYS A C 1
ATOM 964 O O . CYS A 1 129 ? 3.999 -5.048 -0.271 1.00 91.44 129 CYS A O 1
ATOM 966 N N . PHE A 1 130 ? 4.390 -5.959 -2.285 1.00 92.75 130 PHE A N 1
ATOM 967 C CA . PHE A 1 130 ? 2.978 -6.194 -2.557 1.00 92.75 130 PHE A CA 1
ATOM 968 C C . PHE A 1 130 ? 2.370 -7.276 -1.667 1.00 92.75 130 PHE A C 1
ATOM 970 O O . PHE A 1 130 ? 1.236 -7.120 -1.218 1.00 92.75 130 PHE A O 1
ATOM 977 N N . GLU A 1 131 ? 3.112 -8.346 -1.374 1.00 91.75 131 GLU A N 1
ATOM 978 C CA . GLU A 1 131 ? 2.698 -9.338 -0.377 1.00 91.75 131 GLU A CA 1
ATOM 979 C C . GLU A 1 131 ? 2.509 -8.701 1.001 1.00 91.75 131 GLU A C 1
ATOM 981 O O . GLU A 1 131 ? 1.568 -9.031 1.718 1.00 91.75 131 GLU A O 1
ATOM 986 N N . THR A 1 132 ? 3.414 -7.799 1.384 1.00 91.56 132 THR A N 1
ATOM 987 C CA . THR A 1 132 ? 3.371 -7.130 2.687 1.00 91.56 132 THR A CA 1
ATOM 988 C C . THR A 1 132 ? 2.166 -6.199 2.776 1.00 91.56 132 THR A C 1
ATOM 990 O O . THR A 1 132 ? 1.460 -6.231 3.778 1.00 91.56 132 THR A O 1
ATOM 993 N N . ALA A 1 133 ? 1.876 -5.437 1.718 1.00 92.12 133 ALA A N 1
ATOM 994 C CA . ALA A 1 133 ? 0.688 -4.587 1.645 1.00 92.12 133 ALA A CA 1
ATOM 995 C C . ALA A 1 133 ? -0.618 -5.400 1.704 1.00 92.12 133 ALA A C 1
ATOM 997 O O . ALA A 1 133 ? -1.542 -5.019 2.417 1.00 92.12 133 ALA A O 1
ATOM 998 N N . ALA A 1 134 ? -0.686 -6.543 1.011 1.00 92.06 134 ALA A N 1
ATOM 999 C CA . ALA A 1 134 ? -1.845 -7.435 1.077 1.00 92.06 134 ALA A CA 1
ATOM 1000 C C . ALA A 1 134 ? -2.063 -7.971 2.500 1.00 92.06 134 ALA A C 1
ATOM 1002 O O . ALA A 1 134 ? -3.150 -7.839 3.051 1.00 92.06 134 ALA A O 1
ATOM 1003 N N . LYS A 1 135 ? -1.000 -8.469 3.143 1.00 91.75 135 LYS A N 1
ATOM 1004 C CA . LYS A 1 135 ? -1.071 -8.935 4.534 1.00 91.75 135 LYS A CA 1
ATOM 1005 C C . LYS A 1 135 ? -1.419 -7.817 5.510 1.00 91.75 135 LYS A C 1
ATOM 1007 O O . LYS A 1 135 ? -2.133 -8.066 6.471 1.00 91.75 135 LYS A O 1
ATOM 1012 N N . ALA A 1 136 ? -0.933 -6.597 5.286 1.00 91.31 136 ALA A N 1
ATOM 1013 C CA . ALA A 1 136 ? -1.303 -5.449 6.107 1.00 91.31 136 ALA A CA 1
ATOM 1014 C C . ALA A 1 136 ? -2.812 -5.179 6.027 1.00 91.31 136 ALA A C 1
ATOM 1016 O O . ALA A 1 136 ? -3.442 -4.982 7.062 1.00 91.31 136 ALA A O 1
ATOM 1017 N N . ALA A 1 137 ? -3.401 -5.252 4.829 1.00 92.75 137 ALA A N 1
ATOM 1018 C CA . ALA A 1 137 ? -4.847 -5.145 4.654 1.00 92.75 137 ALA A CA 1
ATOM 1019 C C . ALA A 1 137 ? -5.597 -6.253 5.421 1.00 92.75 137 ALA A C 1
ATOM 1021 O O . ALA A 1 137 ? -6.537 -5.950 6.149 1.00 92.75 137 ALA A O 1
ATOM 1022 N N . ASP A 1 138 ? -5.133 -7.504 5.346 1.00 91.44 138 ASP A N 1
ATOM 1023 C CA . ASP A 1 138 ? -5.746 -8.637 6.061 1.00 91.44 138 ASP A CA 1
ATOM 1024 C C . ASP A 1 138 ? -5.631 -8.503 7.595 1.00 91.44 138 ASP A C 1
ATOM 1026 O O . ASP A 1 138 ? -6.537 -8.871 8.347 1.00 91.44 138 ASP A O 1
ATOM 1030 N N . VAL A 1 139 ? -4.519 -7.951 8.092 1.00 90.94 139 VAL A N 1
ATOM 1031 C CA . VAL A 1 139 ? -4.312 -7.674 9.523 1.00 90.94 139 VAL A CA 1
ATOM 1032 C C . VAL A 1 139 ? -5.255 -6.574 10.008 1.00 90.94 139 VAL A C 1
ATOM 1034 O O . VAL A 1 139 ? -5.833 -6.705 11.086 1.00 90.94 139 VAL A O 1
ATOM 1037 N N . VAL A 1 140 ? -5.435 -5.513 9.216 1.00 89.38 140 VAL A N 1
ATOM 1038 C CA . VAL A 1 140 ? -6.378 -4.427 9.523 1.00 89.38 140 VAL A CA 1
ATOM 1039 C C . VAL A 1 140 ? -7.817 -4.939 9.501 1.00 89.38 140 VAL A C 1
ATOM 1041 O O . VAL A 1 140 ? -8.592 -4.606 10.391 1.00 89.38 140 VAL A O 1
ATOM 1044 N N . GLU A 1 141 ? -8.167 -5.798 8.545 1.00 90.19 141 GLU A N 1
ATOM 1045 C CA . GLU A 1 141 ? -9.495 -6.413 8.454 1.00 90.19 141 GLU A CA 1
ATOM 1046 C C . GLU A 1 141 ? -9.779 -7.326 9.661 1.00 90.19 141 GLU A C 1
ATOM 1048 O O . GLU A 1 141 ? -10.819 -7.217 10.315 1.00 90.19 141 GLU A O 1
ATOM 1053 N N . SER A 1 142 ? -8.823 -8.185 10.021 1.00 86.88 142 SER A N 1
ATOM 1054 C CA . SER A 1 142 ? -8.982 -9.189 11.083 1.00 86.88 142 SER A CA 1
ATOM 1055 C C . SER A 1 142 ? -8.732 -8.677 12.506 1.00 86.88 142 SER A C 1
ATOM 1057 O O . SER A 1 142 ? -9.043 -9.389 13.461 1.00 86.88 142 SER A O 1
ATOM 1059 N N . HIS A 1 143 ? -8.150 -7.483 12.673 1.00 78.69 143 HIS A N 1
ATOM 1060 C CA . HIS A 1 143 ? -7.774 -6.885 13.965 1.00 78.69 143 HIS A CA 1
ATOM 1061 C C . HIS A 1 143 ? -6.930 -7.809 14.867 1.00 78.69 143 HIS A C 1
ATOM 1063 O O . HIS A 1 143 ? -6.994 -7.743 16.098 1.00 78.69 143 HIS A O 1
ATOM 1069 N N . THR A 1 144 ? -6.133 -8.699 14.271 1.00 78.00 144 THR A N 1
ATOM 1070 C CA . THR A 1 144 ? -5.400 -9.728 15.016 1.00 78.00 144 THR A CA 1
ATOM 1071 C C . THR A 1 144 ? -3.980 -9.257 15.364 1.00 78.00 144 THR A C 1
ATOM 1073 O O . THR A 1 144 ? -3.130 -9.044 14.497 1.00 78.00 144 THR A O 1
ATOM 1076 N N . ALA A 1 145 ? -3.691 -9.110 16.663 1.00 75.19 145 ALA A N 1
ATOM 1077 C CA . ALA A 1 145 ? -2.404 -8.593 17.147 1.00 75.19 145 ALA A CA 1
ATOM 1078 C C . ALA A 1 145 ? -1.212 -9.510 16.808 1.00 75.19 145 ALA A C 1
ATOM 1080 O O . ALA A 1 145 ? -0.153 -9.026 16.413 1.00 75.19 145 ALA A O 1
ATOM 1081 N N . THR A 1 146 ? -1.386 -10.833 16.904 1.00 75.94 146 THR A N 1
ATOM 1082 C CA . THR A 1 146 ? -0.334 -11.812 16.579 1.00 75.94 146 THR A CA 1
ATOM 1083 C C . THR A 1 146 ? 0.109 -11.699 15.122 1.00 75.94 146 THR A C 1
ATOM 1085 O O . THR A 1 146 ? 1.303 -11.606 14.845 1.00 75.94 146 THR A O 1
ATOM 1088 N N . SER A 1 147 ? -0.844 -11.593 14.192 1.00 77.69 147 SER A N 1
ATOM 1089 C CA . SER A 1 147 ? -0.534 -11.440 12.769 1.00 77.69 147 SER A CA 1
ATOM 1090 C C . SER A 1 147 ? 0.171 -10.119 12.449 1.00 77.69 147 SER A C 1
ATOM 1092 O O . SER A 1 147 ? 0.981 -10.076 11.527 1.00 77.69 147 SER A O 1
ATOM 1094 N N . ALA A 1 148 ? -0.071 -9.052 13.222 1.00 78.50 148 ALA A N 1
ATOM 1095 C CA . ALA A 1 148 ? 0.629 -7.778 13.049 1.00 78.50 148 ALA A CA 1
ATOM 1096 C C . ALA A 1 148 ? 2.122 -7.884 13.412 1.00 78.50 148 ALA A C 1
ATOM 1098 O O . ALA A 1 148 ? 2.979 -7.389 12.678 1.00 78.50 148 ALA A O 1
ATOM 1099 N N . VAL A 1 149 ? 2.444 -8.563 14.519 1.00 81.31 149 VAL A N 1
ATOM 1100 C CA . VAL A 1 149 ? 3.833 -8.780 14.962 1.00 81.31 149 VAL A CA 1
ATOM 1101 C C . VAL A 1 149 ? 4.587 -9.676 13.982 1.00 81.31 149 VAL A C 1
ATOM 1103 O O . VAL A 1 149 ? 5.708 -9.355 13.583 1.00 81.31 149 VAL A O 1
ATOM 1106 N N . GLU A 1 150 ? 3.963 -10.771 13.546 1.00 81.88 150 GLU A N 1
ATOM 1107 C CA . GLU A 1 150 ? 4.538 -11.676 12.545 1.00 81.88 150 GLU A CA 1
ATOM 1108 C C . GLU A 1 150 ? 4.804 -10.962 11.216 1.00 81.88 150 GLU A C 1
ATOM 1110 O O . GLU A 1 150 ? 5.870 -11.130 10.613 1.00 81.88 150 GLU A O 1
ATOM 1115 N N . LEU A 1 151 ? 3.862 -10.121 10.774 1.00 83.94 151 LEU A N 1
ATOM 1116 C CA . LEU A 1 151 ? 4.028 -9.306 9.578 1.00 83.94 151 LEU A CA 1
ATOM 1117 C C . LEU A 1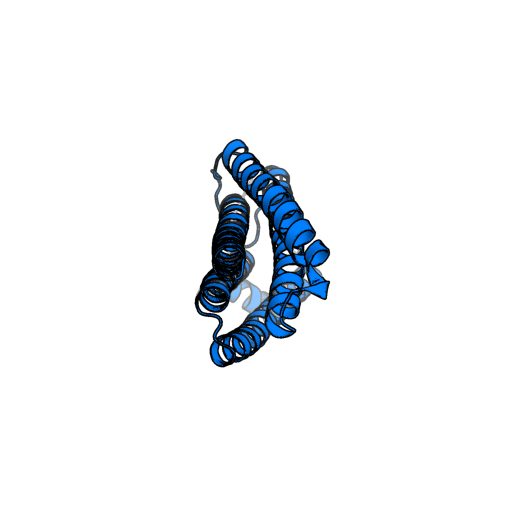 151 ? 5.220 -8.355 9.714 1.00 83.94 151 LEU A C 1
ATOM 1119 O O . LEU A 1 151 ? 6.055 -8.311 8.811 1.00 83.94 151 LEU A O 1
ATOM 1123 N N . ALA A 1 152 ? 5.330 -7.631 10.831 1.00 80.31 152 ALA A N 1
ATOM 1124 C CA . ALA A 1 152 ? 6.421 -6.688 11.069 1.00 80.31 152 ALA A CA 1
ATOM 1125 C C . ALA A 1 152 ? 7.796 -7.378 11.068 1.00 80.31 152 ALA A C 1
ATOM 1127 O O . ALA A 1 152 ? 8.728 -6.893 10.423 1.00 80.31 152 ALA A O 1
ATOM 1128 N N . ALA A 1 153 ? 7.913 -8.538 11.721 1.00 82.44 153 ALA A N 1
ATOM 1129 C CA . ALA A 1 153 ? 9.151 -9.314 11.755 1.00 82.44 153 ALA A CA 1
ATOM 1130 C C . ALA A 1 153 ? 9.563 -9.803 10.355 1.00 82.44 153 ALA A C 1
ATOM 1132 O O . ALA A 1 153 ? 10.686 -9.546 9.912 1.00 82.44 153 ALA A O 1
ATOM 1133 N N . ARG A 1 154 ? 8.638 -10.437 9.618 1.00 83.75 154 ARG A N 1
ATOM 1134 C CA . ARG A 1 154 ? 8.899 -10.955 8.261 1.00 83.75 154 ARG A CA 1
ATOM 1135 C C . ARG A 1 154 ? 9.227 -9.838 7.271 1.00 83.75 154 ARG A C 1
ATOM 1137 O O . ARG A 1 154 ? 10.059 -10.016 6.383 1.00 83.75 154 ARG A O 1
ATOM 1144 N N . CYS A 1 155 ? 8.553 -8.699 7.409 1.00 82.50 155 CYS A N 1
ATOM 1145 C CA . CYS A 1 155 ? 8.807 -7.491 6.636 1.00 82.50 155 CYS A CA 1
ATOM 1146 C C . CYS A 1 155 ? 10.257 -7.033 6.851 1.00 82.50 155 CYS A C 1
ATOM 1148 O O . CYS A 1 155 ? 11.032 -6.975 5.896 1.00 82.50 155 CYS A O 1
ATOM 1150 N N . HIS A 1 156 ? 10.661 -6.814 8.105 1.00 79.38 156 HIS A N 1
ATOM 1151 C CA . HIS A 1 156 ? 12.005 -6.340 8.433 1.00 79.38 156 HIS A CA 1
ATOM 1152 C C . HIS A 1 156 ? 13.111 -7.248 7.873 1.00 79.38 156 HIS A C 1
ATOM 1154 O O . HIS A 1 156 ? 14.057 -6.758 7.253 1.00 79.38 156 HIS A O 1
ATOM 1160 N N . GLU A 1 157 ? 12.966 -8.565 8.029 1.00 81.31 157 GLU A N 1
ATOM 1161 C CA . GLU A 1 157 ? 13.927 -9.550 7.525 1.00 81.31 157 GLU A CA 1
ATOM 1162 C C . GLU A 1 157 ? 14.081 -9.483 5.998 1.00 81.31 157 GLU A C 1
ATOM 1164 O O . GLU A 1 157 ? 15.190 -9.289 5.489 1.00 81.31 157 GLU A O 1
ATOM 1169 N N . ARG A 1 158 ? 12.968 -9.566 5.254 1.00 85.44 158 ARG A N 1
ATOM 1170 C CA . ARG A 1 158 ? 13.010 -9.570 3.784 1.00 85.44 158 ARG A CA 1
ATOM 1171 C C . ARG A 1 158 ? 13.505 -8.240 3.222 1.00 85.44 158 ARG A C 1
ATOM 1173 O O . ARG A 1 158 ? 14.301 -8.241 2.285 1.00 85.44 158 ARG A O 1
ATOM 1180 N N . PHE A 1 159 ? 13.093 -7.102 3.782 1.00 84.12 159 PHE A N 1
ATOM 1181 C CA . PHE A 1 159 ? 13.571 -5.796 3.312 1.00 84.12 159 PHE A CA 1
ATOM 1182 C C . PHE A 1 159 ? 15.066 -5.588 3.580 1.00 84.12 159 PHE A C 1
ATOM 1184 O O . PHE A 1 159 ? 15.767 -5.033 2.728 1.00 84.12 159 PHE A O 1
ATOM 1191 N N . ALA A 1 160 ? 15.586 -6.079 4.709 1.00 82.00 160 ALA A N 1
ATOM 1192 C CA . ALA A 1 160 ? 17.013 -6.010 5.012 1.00 82.00 160 ALA A CA 1
ATOM 1193 C C . ALA A 1 160 ? 17.861 -6.800 4.000 1.00 82.00 160 ALA A C 1
ATOM 1195 O O . ALA A 1 160 ? 18.929 -6.335 3.588 1.00 82.00 160 ALA A O 1
ATOM 1196 N N . GLU A 1 161 ? 17.392 -7.967 3.559 1.00 82.75 161 GLU A N 1
ATOM 1197 C CA . GLU A 1 161 ? 18.075 -8.775 2.544 1.00 82.75 161 GLU A CA 1
ATOM 1198 C C . GLU A 1 161 ? 18.188 -8.040 1.198 1.00 82.75 161 GLU A C 1
ATOM 1200 O O . GLU A 1 161 ? 19.285 -7.914 0.636 1.00 82.75 161 GLU A O 1
ATOM 1205 N N . HIS A 1 162 ? 17.085 -7.459 0.723 1.00 82.94 162 HIS A N 1
ATOM 1206 C CA . HIS A 1 162 ? 17.058 -6.716 -0.538 1.00 82.94 162 HIS A CA 1
ATOM 1207 C C . HIS A 1 162 ? 17.894 -5.430 -0.466 1.00 82.94 162 HIS A C 1
ATOM 1209 O O . HIS A 1 162 ? 18.618 -5.105 -1.411 1.00 82.94 162 HIS A O 1
ATOM 1215 N N . ALA A 1 163 ? 17.897 -4.730 0.674 1.00 79.12 163 ALA A N 1
ATOM 1216 C CA . ALA A 1 163 ? 18.755 -3.563 0.887 1.00 79.12 163 ALA A CA 1
ATOM 1217 C C . ALA A 1 163 ? 20.254 -3.917 0.787 1.00 79.12 163 ALA A C 1
ATOM 1219 O O . ALA A 1 163 ? 21.041 -3.188 0.165 1.00 79.12 163 ALA A O 1
ATOM 1220 N N . ARG A 1 164 ? 20.663 -5.078 1.325 1.00 82.50 164 ARG A N 1
ATOM 1221 C CA . ARG A 1 164 ? 22.036 -5.604 1.181 1.00 82.50 164 ARG A CA 1
ATOM 1222 C C . ARG A 1 164 ? 22.360 -5.967 -0.269 1.00 82.50 164 ARG A C 1
ATOM 1224 O O . ARG A 1 164 ? 23.491 -5.757 -0.712 1.00 82.50 164 ARG A O 1
ATOM 1231 N N . ALA A 1 165 ? 21.406 -6.521 -1.018 1.00 82.19 165 ALA A N 1
ATOM 1232 C CA . ALA A 1 165 ? 21.578 -6.823 -2.441 1.00 82.19 165 ALA A CA 1
ATOM 1233 C C . ALA A 1 165 ? 21.792 -5.544 -3.272 1.00 82.19 165 ALA A C 1
ATOM 1235 O O . ALA A 1 165 ? 22.768 -5.453 -4.020 1.00 82.19 165 ALA A O 1
ATOM 1236 N N . LEU A 1 166 ? 20.960 -4.517 -3.073 1.00 81.31 166 LEU A N 1
ATOM 1237 C CA . LEU A 1 166 ? 21.078 -3.227 -3.764 1.00 81.31 166 LEU A CA 1
ATOM 1238 C C . LEU A 1 166 ? 22.395 -2.506 -3.448 1.00 81.31 166 LEU A C 1
ATOM 1240 O O . LEU A 1 166 ? 23.039 -1.965 -4.348 1.00 81.31 166 LEU A O 1
ATOM 1244 N N . THR A 1 167 ? 22.840 -2.540 -2.189 1.00 79.81 167 THR A N 1
ATOM 1245 C CA . THR A 1 167 ? 24.109 -1.919 -1.770 1.00 79.81 167 THR A CA 1
ATOM 1246 C C . THR A 1 167 ? 25.310 -2.573 -2.452 1.00 79.81 167 THR A C 1
ATOM 1248 O O . THR A 1 167 ? 26.202 -1.873 -2.934 1.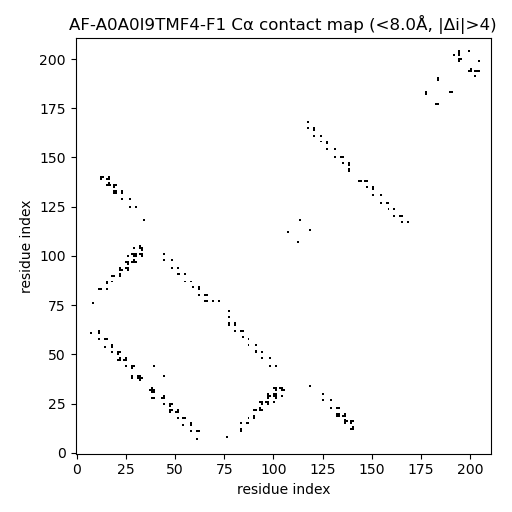00 79.81 167 THR A O 1
ATOM 1251 N N . ARG A 1 168 ? 25.312 -3.909 -2.573 1.00 74.81 168 ARG A N 1
ATOM 1252 C CA . ARG A 1 168 ? 26.337 -4.642 -3.331 1.00 74.81 168 ARG A CA 1
ATOM 1253 C C . ARG A 1 168 ? 26.346 -4.233 -4.803 1.00 74.81 168 ARG A C 1
ATOM 1255 O O . ARG A 1 168 ? 27.412 -3.933 -5.330 1.00 74.81 168 ARG A O 1
ATOM 1262 N N . TYR A 1 169 ? 25.181 -4.130 -5.446 1.00 70.44 169 TYR A N 1
ATOM 1263 C CA . TYR A 1 169 ? 25.097 -3.647 -6.831 1.00 70.44 169 TYR A CA 1
ATOM 1264 C C . TYR A 1 169 ? 25.606 -2.217 -6.996 1.00 70.44 169 TYR A C 1
ATOM 1266 O O . TYR A 1 169 ? 26.333 -1.936 -7.944 1.00 70.44 169 TYR A O 1
ATOM 1274 N N . ARG A 1 170 ? 25.280 -1.313 -6.068 1.00 68.88 170 ARG A N 1
ATOM 1275 C CA . ARG A 1 170 ? 25.785 0.065 -6.092 1.00 68.88 170 ARG A CA 1
ATOM 1276 C C . ARG A 1 170 ? 27.307 0.115 -5.947 1.00 68.88 170 ARG A C 1
ATOM 1278 O O . ARG A 1 170 ? 27.941 0.869 -6.677 1.00 68.88 170 ARG A O 1
ATOM 1285 N N . ALA A 1 171 ? 27.891 -0.692 -5.061 1.00 60.53 171 ALA A N 1
ATOM 1286 C CA . ALA A 1 171 ? 29.344 -0.810 -4.941 1.00 60.53 171 ALA A CA 1
ATOM 1287 C C . ALA A 1 171 ? 29.976 -1.332 -6.244 1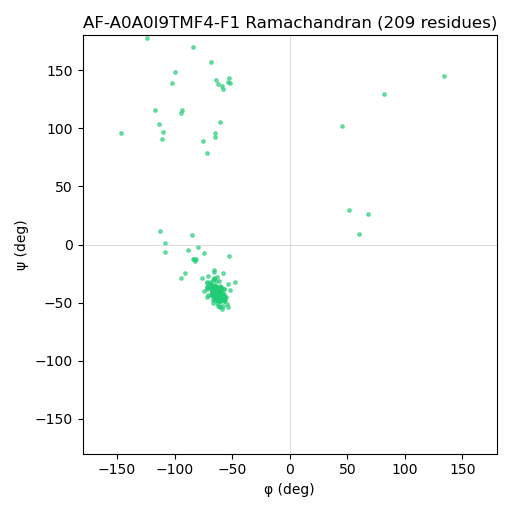.00 60.53 171 ALA A C 1
ATOM 1289 O O . ALA A 1 171 ? 30.971 -0.784 -6.703 1.00 60.53 171 ALA A O 1
ATOM 1290 N N . LEU A 1 172 ? 29.355 -2.320 -6.895 1.00 57.94 172 LEU A N 1
ATOM 1291 C CA . LEU A 1 172 ? 29.817 -2.856 -8.181 1.00 57.94 172 LEU A CA 1
ATOM 1292 C C . LEU A 1 172 ? 29.715 -1.837 -9.328 1.00 57.94 172 LEU A C 1
ATOM 1294 O O . LEU A 1 172 ? 30.613 -1.765 -10.160 1.00 57.94 172 LEU A O 1
ATOM 1298 N N . LEU A 1 173 ? 28.655 -1.024 -9.365 1.00 61.16 173 LEU A N 1
ATOM 1299 C CA . LEU A 1 173 ? 28.499 0.048 -10.355 1.00 61.16 173 LEU A CA 1
ATOM 1300 C C . LEU A 1 173 ? 29.459 1.221 -10.096 1.00 61.16 173 LEU A C 1
ATOM 1302 O O . LEU A 1 173 ? 29.947 1.822 -11.049 1.00 61.16 173 LEU A O 1
ATOM 1306 N N . ALA A 1 174 ? 29.774 1.515 -8.830 1.00 55.19 174 ALA A N 1
ATOM 1307 C CA . ALA A 1 174 ? 30.752 2.534 -8.444 1.00 55.19 174 ALA A CA 1
ATOM 1308 C C . ALA A 1 174 ? 32.205 2.124 -8.752 1.00 55.19 174 ALA A C 1
ATOM 1310 O O . ALA A 1 174 ? 33.035 2.990 -9.009 1.00 55.19 174 ALA A O 1
ATOM 1311 N N . VAL A 1 175 ? 32.506 0.819 -8.779 1.00 54.84 175 VAL A N 1
ATOM 1312 C CA . VAL A 1 175 ? 33.819 0.276 -9.191 1.00 54.84 175 VAL A CA 1
ATOM 1313 C C . VAL A 1 175 ? 34.028 0.347 -10.717 1.00 54.84 175 VAL A C 1
ATOM 1315 O O . VAL A 1 175 ? 35.144 0.170 -11.197 1.00 54.84 175 VAL A O 1
ATOM 1318 N N . GLY A 1 176 ? 32.995 0.725 -11.478 1.00 42.19 176 GLY A N 1
ATOM 1319 C CA . GLY A 1 176 ? 33.090 1.036 -12.899 1.00 42.19 176 GLY A CA 1
ATOM 1320 C C . GLY A 1 176 ? 33.057 -0.206 -13.789 1.00 42.19 176 GLY A C 1
ATOM 1321 O O . GLY A 1 176 ? 33.826 -1.154 -13.635 1.00 42.19 176 GLY A O 1
ATOM 1322 N N . ALA A 1 177 ? 32.182 -0.181 -14.795 1.00 45.88 177 ALA A N 1
ATOM 1323 C CA . ALA A 1 177 ? 32.415 -0.982 -15.988 1.00 45.88 177 ALA A CA 1
ATOM 1324 C C . ALA A 1 177 ? 33.770 -0.566 -16.580 1.00 45.88 177 ALA A C 1
ATOM 1326 O O . ALA A 1 177 ? 34.010 0.640 -16.674 1.00 45.88 177 ALA A O 1
ATOM 1327 N N . PRO A 1 178 ? 34.660 -1.495 -16.979 1.00 45.16 178 PRO A N 1
ATOM 1328 C CA . PRO A 1 178 ? 35.912 -1.121 -17.619 1.00 45.16 178 PRO A CA 1
ATOM 1329 C C . PRO A 1 178 ? 35.593 -0.458 -18.963 1.00 45.16 178 PRO A C 1
ATOM 1331 O O . PRO A 1 178 ? 35.413 -1.113 -19.990 1.00 45.16 178 PRO A O 1
ATOM 1334 N N . SER A 1 179 ? 35.485 0.866 -18.957 1.00 50.44 179 SER A N 1
ATOM 1335 C CA . SER A 1 179 ? 35.332 1.682 -20.149 1.00 50.44 179 SER A CA 1
ATOM 1336 C C . SER A 1 179 ? 36.686 1.756 -20.851 1.00 50.44 179 SER A C 1
ATOM 1338 O O . SER A 1 179 ? 37.501 2.631 -20.570 1.00 50.44 179 SER A O 1
ATOM 1340 N N . GLY A 1 180 ? 36.948 0.801 -21.745 1.00 43.16 180 GLY A N 1
ATOM 1341 C CA . GLY A 1 180 ? 38.067 0.857 -22.688 1.00 43.16 180 GLY A CA 1
ATOM 1342 C C . GLY A 1 180 ? 38.880 -0.434 -22.795 1.00 43.16 180 GLY A C 1
ATOM 1343 O O . GLY A 1 180 ? 39.121 -1.130 -21.809 1.00 43.16 180 GLY A O 1
ATOM 1344 N N . ARG A 1 181 ? 39.368 -0.715 -24.016 1.00 39.69 181 ARG A N 1
ATOM 1345 C CA . ARG A 1 181 ? 40.174 -1.895 -24.416 1.00 39.69 181 ARG A CA 1
ATOM 1346 C C . ARG A 1 181 ? 41.427 -2.166 -23.556 1.00 39.69 181 ARG A C 1
ATOM 1348 O O . ARG A 1 181 ? 42.033 -3.222 -23.714 1.00 39.69 181 ARG A O 1
ATOM 1355 N N . GLY A 1 182 ? 41.816 -1.250 -22.664 1.00 45.38 182 GLY A N 1
ATOM 1356 C CA . GLY A 1 182 ? 42.957 -1.397 -21.754 1.00 45.38 182 GLY A CA 1
ATOM 1357 C C . GLY A 1 182 ? 42.640 -2.014 -20.383 1.00 45.38 182 GLY A C 1
ATOM 1358 O O . GLY A 1 182 ? 43.529 -2.607 -19.782 1.00 45.38 182 GLY A O 1
ATOM 1359 N N . GLY A 1 183 ? 41.395 -1.933 -19.892 1.00 44.66 183 GLY A N 1
ATOM 1360 C CA . GLY A 1 183 ? 41.068 -2.266 -18.493 1.00 44.66 183 GLY A CA 1
ATOM 1361 C C . GLY A 1 183 ? 41.010 -3.763 -18.162 1.00 44.66 183 GLY A C 1
ATOM 1362 O O . GLY A 1 183 ? 41.314 -4.160 -17.043 1.00 44.66 183 GLY A O 1
ATOM 1363 N N . MET A 1 184 ? 40.673 -4.619 -19.132 1.00 47.72 184 MET A N 1
ATOM 1364 C CA . MET A 1 184 ? 40.545 -6.070 -18.898 1.00 47.72 184 MET A CA 1
ATOM 1365 C C . MET A 1 184 ? 41.874 -6.835 -18.938 1.00 47.72 184 MET A C 1
ATOM 1367 O O . MET A 1 184 ? 41.930 -7.979 -18.500 1.00 47.72 184 MET A O 1
ATOM 1371 N N . ARG A 1 185 ? 42.956 -6.234 -19.447 1.00 48.34 185 ARG A N 1
ATOM 1372 C CA . ARG A 1 185 ? 44.229 -6.946 -19.652 1.00 48.34 185 ARG A CA 1
ATOM 1373 C C . ARG A 1 185 ? 45.083 -7.057 -18.378 1.00 48.34 185 ARG A C 1
ATOM 1375 O O . ARG A 1 185 ? 46.044 -7.815 -18.376 1.00 48.34 185 ARG A O 1
ATOM 1382 N N . GLY A 1 186 ? 44.738 -6.317 -17.319 1.00 45.28 186 GLY A N 1
ATOM 1383 C CA . GLY A 1 186 ? 45.531 -6.217 -16.086 1.00 45.28 186 GLY A CA 1
ATOM 1384 C C . GLY A 1 186 ? 44.954 -6.911 -14.849 1.00 45.28 186 GLY A C 1
ATOM 1385 O O . GLY A 1 186 ? 45.634 -6.944 -13.830 1.00 45.28 186 GLY A O 1
ATOM 1386 N N . ASN A 1 187 ? 43.726 -7.447 -14.892 1.00 50.97 187 ASN A N 1
ATOM 1387 C CA . ASN A 1 187 ? 43.119 -8.072 -13.712 1.00 50.97 187 ASN A CA 1
ATOM 1388 C C . ASN A 1 187 ? 42.208 -9.269 -14.077 1.00 50.97 187 ASN A C 1
ATOM 1390 O O . ASN A 1 1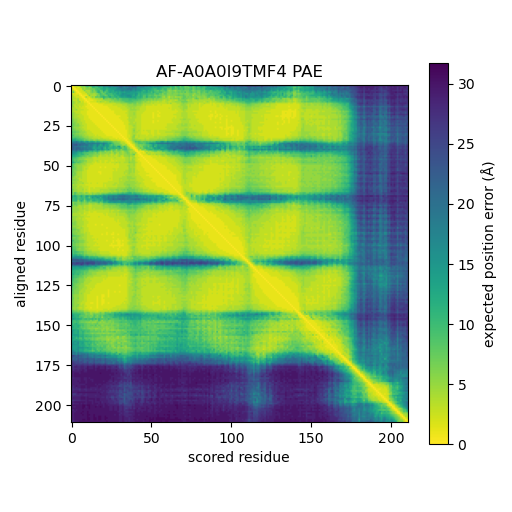87 ? 41.033 -9.073 -14.405 1.00 50.97 187 ASN A O 1
ATOM 1394 N N . PRO A 1 188 ? 42.730 -10.510 -14.024 1.00 53.97 188 PRO A N 1
ATOM 1395 C CA . PRO A 1 188 ? 42.003 -11.708 -14.447 1.00 53.97 188 PRO A CA 1
ATOM 1396 C C . PRO A 1 188 ? 40.780 -12.034 -13.572 1.00 53.97 188 PRO A C 1
ATOM 1398 O O . PRO A 1 188 ? 39.778 -12.508 -14.101 1.00 53.97 188 PRO A O 1
ATOM 1401 N N . GLN A 1 189 ? 40.787 -11.685 -12.279 1.00 54.25 189 GLN A N 1
ATOM 1402 C CA . GLN A 1 189 ? 39.645 -11.918 -11.378 1.00 54.25 189 GLN A CA 1
ATOM 1403 C C . GLN A 1 189 ? 38.429 -11.044 -11.726 1.00 54.25 189 GLN A C 1
ATOM 1405 O O . GLN A 1 189 ? 37.280 -11.475 -11.609 1.00 54.25 189 GLN A O 1
ATOM 1410 N N . LEU A 1 190 ? 38.669 -9.814 -12.194 1.00 51.50 190 LEU A N 1
ATOM 1411 C CA . LEU A 1 190 ? 37.601 -8.925 -12.659 1.00 51.50 190 LEU A CA 1
ATOM 1412 C C . LEU A 1 190 ? 37.013 -9.396 -13.991 1.00 51.50 190 LEU A C 1
ATOM 1414 O O . LEU A 1 190 ? 35.802 -9.296 -14.185 1.00 51.50 190 LEU A O 1
ATOM 1418 N N . ALA A 1 191 ? 37.849 -9.929 -14.887 1.00 49.62 191 ALA A N 1
ATOM 1419 C CA . ALA A 1 191 ? 37.405 -10.482 -16.162 1.00 49.62 191 ALA A CA 1
ATOM 1420 C C . ALA A 1 191 ? 36.547 -11.743 -15.970 1.00 49.62 191 ALA A C 1
ATOM 1422 O O . ALA A 1 191 ? 35.508 -11.863 -16.618 1.00 49.62 191 ALA A O 1
ATOM 1423 N N . GLU A 1 192 ? 36.929 -12.635 -15.050 1.00 50.53 192 GLU A N 1
ATOM 1424 C CA . GLU A 1 192 ? 36.136 -13.814 -14.688 1.00 50.53 192 GLU A CA 1
ATOM 1425 C C . GLU A 1 192 ? 34.782 -13.412 -14.103 1.00 50.53 192 GLU A C 1
ATOM 1427 O O . GLU A 1 192 ? 33.765 -13.793 -14.669 1.00 50.53 192 GLU A O 1
ATOM 1432 N N . SER A 1 193 ? 34.748 -12.552 -13.077 1.00 53.00 193 SER A N 1
ATOM 1433 C CA . SER A 1 193 ? 33.503 -12.072 -12.445 1.00 53.00 193 SER A CA 1
ATOM 1434 C C . SER A 1 193 ? 32.541 -11.392 -13.437 1.00 53.00 193 SER A C 1
ATOM 1436 O O . SER A 1 193 ? 31.327 -11.616 -13.408 1.00 53.00 193 SER A O 1
ATOM 1438 N N . TRP A 1 194 ? 33.078 -10.620 -14.388 1.00 49.03 194 TRP A N 1
ATOM 1439 C CA . TRP A 1 194 ? 32.303 -10.044 -15.492 1.00 49.03 194 TRP A CA 1
ATOM 1440 C C . TRP A 1 194 ? 31.772 -11.094 -16.481 1.00 49.03 194 TRP A C 1
ATOM 1442 O O . TRP A 1 194 ? 30.642 -10.969 -16.957 1.00 49.03 194 TRP A O 1
ATOM 1452 N N . CYS A 1 195 ? 32.552 -12.131 -16.799 1.00 49.94 195 CYS A N 1
ATOM 1453 C CA . CYS A 1 195 ? 32.116 -13.220 -17.678 1.00 49.94 195 CYS A CA 1
ATOM 1454 C C . CYS A 1 195 ? 31.014 -14.069 -17.029 1.00 49.94 195 CYS A C 1
ATOM 1456 O O . CYS A 1 195 ? 30.037 -14.404 -17.705 1.00 49.94 195 CYS A O 1
ATOM 1458 N N . THR A 1 196 ? 31.114 -14.345 -15.724 1.00 56.50 196 THR A N 1
ATOM 1459 C CA . THR A 1 196 ? 30.072 -15.046 -14.956 1.00 56.50 196 THR A CA 1
ATOM 1460 C C . THR A 1 196 ? 28.778 -14.234 -14.920 1.00 56.50 196 THR A C 1
ATOM 1462 O O . THR A 1 196 ? 27.701 -14.793 -15.104 1.00 56.50 196 THR A O 1
ATOM 1465 N N . MET A 1 197 ? 28.870 -12.904 -14.789 1.00 51.34 197 MET A N 1
ATOM 1466 C CA . MET A 1 197 ? 27.720 -11.987 -14.834 1.00 51.34 197 MET A CA 1
ATOM 1467 C C . MET A 1 197 ? 27.001 -11.975 -16.200 1.00 51.34 197 MET A C 1
ATOM 1469 O O . MET A 1 197 ? 25.791 -11.771 -16.257 1.00 51.34 197 MET A O 1
ATOM 1473 N N . LYS A 1 198 ? 27.726 -12.190 -17.307 1.00 47.31 198 LYS A N 1
ATOM 1474 C CA . LYS A 1 198 ? 27.182 -12.235 -18.680 1.00 47.31 198 LYS A CA 1
ATOM 1475 C C . LYS A 1 198 ? 26.698 -13.627 -19.115 1.00 47.31 198 LYS A C 1
ATOM 1477 O O . LYS A 1 198 ? 26.170 -13.742 -20.218 1.00 47.31 198 LYS A O 1
ATOM 1482 N N . GLY A 1 199 ? 26.881 -14.664 -18.294 1.00 43.84 199 GLY A N 1
ATOM 1483 C CA . GLY A 1 199 ? 26.445 -16.029 -18.607 1.00 43.84 199 GLY A CA 1
ATOM 1484 C C . GLY A 1 199 ? 27.207 -16.700 -19.759 1.00 43.84 199 GLY A C 1
ATOM 1485 O O . GLY A 1 199 ? 26.650 -17.574 -20.415 1.00 43.84 199 GLY A O 1
ATOM 1486 N N . SER A 1 200 ? 28.458 -16.304 -20.035 1.00 44.34 200 SER A N 1
ATOM 1487 C CA . SER A 1 200 ? 29.284 -16.941 -21.077 1.00 44.34 200 SER A CA 1
ATOM 1488 C C . SER A 1 200 ? 30.179 -18.031 -20.467 1.00 44.34 200 SER A C 1
ATOM 1490 O O . SER A 1 200 ? 31.091 -17.699 -19.708 1.00 44.34 200 SER A O 1
ATOM 1492 N N . PRO A 1 201 ? 29.977 -19.324 -20.788 1.00 40.97 201 PRO A N 1
ATOM 1493 C CA . PRO A 1 201 ? 30.680 -20.425 -20.126 1.00 40.97 201 PRO A CA 1
ATOM 1494 C C . PRO A 1 201 ? 32.113 -20.651 -20.640 1.00 40.97 201 PRO A C 1
ATOM 1496 O O . PRO A 1 201 ? 32.803 -21.533 -20.140 1.00 40.97 201 PRO A O 1
ATOM 1499 N N . SER A 1 202 ? 32.589 -19.892 -21.637 1.00 50.94 202 SER A N 1
ATOM 1500 C CA . SER A 1 202 ? 33.849 -20.194 -22.339 1.00 50.94 202 SER A CA 1
ATOM 1501 C C . SER A 1 202 ? 34.991 -19.192 -22.127 1.00 50.94 202 SER A C 1
ATOM 1503 O O . SER A 1 202 ? 35.952 -19.223 -22.895 1.00 50.94 202 SER A O 1
ATOM 1505 N N . GLY A 1 203 ? 34.896 -18.259 -21.170 1.00 44.16 203 GLY A N 1
ATOM 1506 C CA . GLY A 1 203 ? 35.986 -17.316 -20.839 1.00 44.16 203 GLY A CA 1
ATOM 1507 C C . GLY A 1 203 ? 36.450 -16.397 -21.986 1.00 44.16 203 GLY A C 1
ATOM 1508 O O . GLY A 1 203 ? 37.448 -15.693 -21.868 1.00 44.16 203 GLY A O 1
ATOM 1509 N N . ARG A 1 204 ? 35.730 -16.380 -23.113 1.00 43.34 204 ARG A N 1
ATOM 1510 C CA . ARG A 1 204 ? 35.982 -15.503 -24.258 1.00 43.34 204 ARG A CA 1
ATOM 1511 C C . ARG A 1 204 ? 34.846 -14.496 -24.343 1.00 43.34 204 ARG A C 1
ATOM 1513 O O . ARG A 1 204 ? 33.833 -14.740 -24.992 1.00 43.34 204 ARG A O 1
ATOM 1520 N N . CYS A 1 205 ? 35.020 -13.354 -23.683 1.00 44.34 205 CYS A N 1
ATOM 1521 C CA . CYS A 1 205 ? 34.261 -12.153 -24.013 1.00 44.34 205 CYS A CA 1
ATOM 1522 C C . CYS A 1 205 ? 34.670 -11.725 -25.427 1.00 44.34 205 CYS A C 1
ATOM 1524 O O . CYS A 1 205 ? 35.710 -11.100 -25.627 1.00 44.34 205 CYS A O 1
ATOM 1526 N N . GLY A 1 206 ? 33.880 -12.131 -26.421 1.00 39.28 206 GLY A N 1
ATOM 1527 C CA . GLY A 1 206 ? 34.043 -11.688 -27.796 1.00 39.28 206 GLY A CA 1
ATOM 1528 C C . GLY A 1 206 ? 33.882 -10.175 -27.869 1.00 39.28 206 GLY A C 1
ATOM 1529 O O . GLY A 1 206 ? 32.771 -9.658 -27.805 1.00 39.28 206 GLY A O 1
ATOM 1530 N N . VAL A 1 207 ? 34.992 -9.459 -28.032 1.00 43.12 207 VAL A N 1
ATOM 1531 C CA . VAL A 1 207 ? 34.979 -8.132 -28.650 1.00 43.12 207 VAL A CA 1
ATOM 1532 C C . VAL A 1 207 ? 34.719 -8.371 -30.137 1.00 43.12 207 VAL A C 1
ATOM 1534 O O . VAL A 1 207 ? 35.645 -8.428 -30.938 1.00 43.12 207 VAL A O 1
ATOM 1537 N N . ALA A 1 208 ? 33.460 -8.611 -30.493 1.00 35.06 208 ALA A N 1
ATOM 1538 C CA . ALA A 1 208 ? 33.025 -8.756 -31.874 1.00 35.06 208 ALA A CA 1
ATOM 1539 C C . ALA A 1 208 ? 32.178 -7.536 -32.260 1.00 35.06 208 ALA A C 1
ATOM 1541 O O . ALA A 1 208 ? 31.006 -7.442 -31.920 1.00 35.06 208 ALA A O 1
ATOM 1542 N N . VAL A 1 209 ? 32.871 -6.598 -32.910 1.00 36.44 209 VAL A N 1
ATOM 1543 C CA . VAL A 1 209 ? 32.442 -5.749 -34.033 1.00 36.44 209 VAL A CA 1
ATOM 1544 C C . VAL A 1 209 ? 31.054 -5.095 -33.942 1.00 36.44 209 VAL A C 1
ATOM 1546 O O . VAL A 1 209 ? 30.046 -5.685 -34.311 1.00 36.44 209 VAL A O 1
ATOM 1549 N N . LEU A 1 210 ? 31.047 -3.803 -33.609 1.00 30.83 210 LEU A N 1
ATOM 1550 C CA . LEU A 1 210 ? 30.194 -2.831 -34.295 1.00 30.83 210 LEU A CA 1
ATOM 1551 C C . LEU A 1 210 ? 31.136 -1.825 -34.964 1.00 30.83 210 LEU A C 1
ATOM 1553 O O . LEU A 1 210 ? 31.960 -1.205 -34.283 1.00 30.83 210 LEU A O 1
ATOM 1557 N N . GLY A 1 211 ? 31.086 -1.801 -36.298 1.00 34.09 211 GLY A N 1
ATOM 1558 C CA . GLY A 1 211 ? 31.580 -0.693 -37.112 1.00 34.09 211 GLY A CA 1
ATOM 1559 C C . GLY A 1 211 ? 30.602 0.470 -37.082 1.00 34.09 211 GLY A C 1
ATOM 1560 O O . GLY A 1 211 ? 29.441 0.244 -36.670 1.00 34.09 211 GLY A O 1
#

Organism: NCBI:txid29311

Mean predicted aligned error: 11.83 Å

Nearest PDB structures (foldseek):
  7qpg-assembly1_W  TM=3.580E-01  e=5.709E+00  Homo sapiens

Radius of gyration: 23.65 Å; Cα contacts (8 Å, |Δi|>4): 147; chains: 1; bounding box: 72×35×62 Å

pLDDT: mean 77.38, std 16.83, range [30.83, 95.25]

InterPro domains:
  IPR026022 PhoU domain [PF01895] (18-104)
  IPR038078 PhoU-like domain superfamily [G3DSA:1.20.58.220] (1-177)

Foldseek 3Di:
DVVVVVVLLLVLLVLLLVLLVLLLVLLVQLLQLQVDPDGPDPVVNVVSLVVNVVSLVVNVVSLVVQVVCVVVDDPVSVVLSVVSNVSSVVSNVSSVVSVVSNVVSVVCNVDDDDDPVVSVLSVQVSVLVSVLSNLVSVCSNVVDPVSVVVSVVVSVVSVVVSVVVVVVVVVVVVVDDPPDPPPCPPDVVVLVVVCVSVVPPPSDPDPDDDD

Solvent-accessible surface area (backbone atoms only — not comparable to full-atom values): 11802 Å² total; per-residue (Å²): 110,70,67,62,49,54,49,50,53,55,50,51,46,54,50,50,36,49,40,39,51,37,21,45,48,24,34,49,44,15,51,43,27,60,75,35,97,76,44,71,55,69,65,59,44,51,50,32,42,51,54,37,52,55,55,45,55,57,46,53,54,51,42,51,55,56,59,71,45,49,93,79,51,53,73,67,56,52,52,51,48,54,50,48,55,53,52,49,57,52,36,49,50,42,37,54,50,17,51,53,43,33,51,52,28,60,61,43,74,81,51,86,77,80,53,69,73,59,52,50,56,53,49,56,47,49,52,53,53,50,54,49,42,52,51,51,27,52,31,61,70,65,69,40,67,68,58,48,53,53,48,53,53,55,48,53,55,56,53,51,54,49,53,54,52,52,51,52,50,51,54,56,60,71,70,47,77,72,88,50,98,71,56,64,80,79,40,68,69,59,47,50,56,53,33,62,74,69,70,52,94,75,85,68,84,74,88,71,83,82,132

Secondary structure (DSSP, 8-state):
-HHHHHHHHHHHHHHHHHHHHHHHHHHHHHHHHHH-SSPSPHHHHHHHHHHHHHHHHHHHHHHHHHHHTGGGS-HHHHHHHHHHHHHHHHHHHHHHHHHHHHHHHHHHTTSPPPPHHHHHHHHHHHHHHHHHHHHHHHHHHHT-HHHHHHHHHHHHHHHHHHHHHHHHHHHHHHT----STTGGGS-HHHHHHHHHHTT-TTS--------

Sequence (211 aa):
MRQARAQGFAGMTAQLVHLIRLASTAMRHATAALFNADPPAAESITAAYEAVSVLRDELEDHAAVLLGLRVQSGVLELLATIAAVHIDAETERIGQLAREVADIARTRRGWASISAPLLGVLRELSEVCFETAAKAADVVESHTATSAVELAARCHERFAEHARALTRYRALLAVGAPSGRGGMRGNPQLAESWCTMKGSPSGRCGVAVLG